Protein AF-A0A3C0C2F9-F1 (afdb_monomer)

Solvent-accessible surface area (backbone atoms only — not comparable to full-atom values): 10325 Å² total; per-residue (Å²): 136,85,78,82,57,72,68,59,36,72,52,65,70,36,68,51,54,39,51,52,55,51,48,65,74,41,62,93,65,76,48,82,88,53,40,65,60,51,45,52,55,49,46,50,35,51,50,54,35,49,52,53,27,45,74,30,60,33,64,40,52,33,67,41,45,46,56,44,48,50,56,74,72,51,86,38,76,62,58,61,50,45,76,76,34,100,74,76,76,61,70,68,42,52,46,42,52,58,34,44,50,54,49,53,49,58,57,70,54,67,58,56,60,53,21,60,72,61,74,52,56,57,46,75,71,48,28,72,30,80,43,83,86,62,94,80,50,79,79,72,33,58,67,20,50,58,49,42,56,47,34,54,49,46,71,68,34,91,44,64,68,50,32,49,50,47,55,51,50,53,50,47,61,64,69,68,54,91,117

pLDDT: mean 85.84, std 14.54, range [36.69, 98.56]

Structure (mmCIF, N/CA/C/O backbone):
data_AF-A0A3C0C2F9-F1
#
_entry.id   AF-A0A3C0C2F9-F1
#
loop_
_atom_site.group_PDB
_atom_site.id
_atom_site.type_symbol
_atom_site.label_atom_id
_atom_site.label_alt_id
_atom_site.label_comp_id
_atom_site.label_asym_id
_atom_site.label_entity_id
_atom_site.label_seq_id
_atom_site.pdbx_PDB_ins_code
_atom_site.Cartn_x
_atom_site.Cartn_y
_atom_site.Cartn_z
_atom_site.occupancy
_atom_site.B_iso_or_equiv
_atom_site.auth_seq_id
_atom_site.auth_comp_id
_atom_site.auth_asym_id
_atom_site.auth_atom_id
_atom_site.pdbx_PDB_model_num
ATOM 1 N N . MET A 1 1 ? 1.602 -16.969 10.771 1.00 42.16 1 MET A N 1
ATOM 2 C CA . MET A 1 1 ? 2.436 -15.879 11.320 1.00 42.16 1 MET A CA 1
ATOM 3 C C . MET A 1 1 ? 3.202 -15.304 10.141 1.00 42.16 1 MET A C 1
ATOM 5 O O . MET A 1 1 ? 3.911 -16.076 9.510 1.00 42.16 1 MET A O 1
ATOM 9 N N . LYS A 1 2 ? 2.957 -14.053 9.736 1.00 55.38 2 LYS A N 1
ATOM 10 C CA . LYS A 1 2 ? 3.696 -13.442 8.614 1.00 55.38 2 LYS A CA 1
ATOM 11 C C . LYS A 1 2 ? 4.912 -12.705 9.162 1.00 55.38 2 LYS A C 1
ATOM 13 O O . LYS A 1 2 ? 4.788 -12.034 10.183 1.00 55.38 2 LYS A O 1
ATOM 18 N N . ALA A 1 3 ? 6.062 -12.952 8.542 1.00 63.53 3 ALA A N 1
ATOM 19 C CA . ALA A 1 3 ? 7.383 -12.591 9.042 1.00 63.53 3 ALA A CA 1
ATOM 20 C C . ALA A 1 3 ? 7.646 -11.077 8.961 1.00 63.53 3 ALA A C 1
ATOM 22 O O . ALA A 1 3 ? 7.024 -10.374 8.164 1.00 63.53 3 ALA A O 1
ATOM 23 N N . GLU A 1 4 ? 8.550 -10.585 9.812 1.00 81.25 4 GLU A N 1
ATOM 24 C CA . GLU A 1 4 ? 9.164 -9.259 9.654 1.00 81.25 4 GLU A CA 1
ATOM 25 C C . GLU A 1 4 ? 9.931 -9.192 8.331 1.00 81.25 4 GLU A C 1
ATOM 27 O O . GLU A 1 4 ? 10.512 -10.196 7.907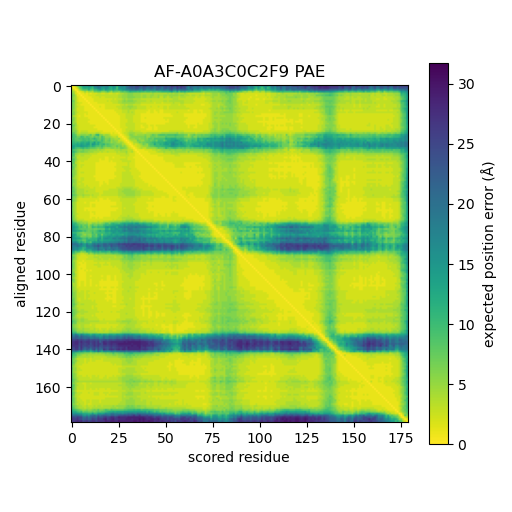 1.00 81.25 4 GLU A O 1
ATOM 32 N N . LEU A 1 5 ? 9.944 -8.017 7.694 1.00 89.94 5 LEU A N 1
ATOM 33 C CA . LEU A 1 5 ? 10.698 -7.830 6.457 1.00 89.94 5 LEU A CA 1
ATOM 34 C C . LEU A 1 5 ? 12.198 -7.793 6.760 1.00 89.94 5 LEU A C 1
ATOM 36 O O . LEU A 1 5 ? 12.652 -7.110 7.681 1.00 89.94 5 LEU A O 1
ATOM 40 N N . MET A 1 6 ? 12.994 -8.494 5.955 1.00 88.88 6 MET A N 1
ATOM 41 C CA . MET A 1 6 ? 14.446 -8.557 6.132 1.00 88.88 6 MET A CA 1
ATOM 42 C C . MET A 1 6 ? 15.204 -7.747 5.078 1.00 88.88 6 MET A C 1
ATOM 44 O O . MET A 1 6 ? 15.990 -6.863 5.420 1.00 88.88 6 MET A O 1
ATOM 48 N N . ALA A 1 7 ? 14.981 -8.033 3.799 1.00 86.62 7 ALA A N 1
ATOM 49 C CA . ALA A 1 7 ? 15.581 -7.315 2.679 1.00 86.62 7 ALA A CA 1
ATOM 50 C C . ALA A 1 7 ? 14.836 -6.013 2.345 1.00 86.62 7 ALA A C 1
ATOM 52 O O . ALA A 1 7 ? 15.466 -5.043 1.923 1.00 86.62 7 ALA A O 1
ATOM 53 N N . LEU A 1 8 ? 13.520 -5.975 2.564 1.00 88.19 8 LEU A N 1
ATOM 54 C CA . LEU A 1 8 ? 12.656 -4.805 2.381 1.00 88.19 8 LEU A CA 1
ATOM 55 C C . LEU A 1 8 ? 12.361 -4.081 3.701 1.00 88.19 8 LEU A C 1
ATOM 57 O O . LEU A 1 8 ? 11.404 -3.319 3.795 1.00 88.19 8 LEU A O 1
ATOM 61 N N . ARG A 1 9 ? 13.203 -4.277 4.721 1.00 89.25 9 ARG A N 1
ATOM 62 C CA . ARG A 1 9 ? 13.026 -3.693 6.059 1.00 89.25 9 ARG A CA 1
ATOM 63 C C . ARG A 1 9 ? 12.911 -2.167 6.071 1.00 89.25 9 ARG A C 1
ATOM 65 O O . ARG A 1 9 ? 12.319 -1.607 6.984 1.00 89.25 9 ARG A O 1
ATOM 72 N N . GLU A 1 10 ? 13.450 -1.483 5.063 1.00 88.00 10 GLU A N 1
ATOM 73 C CA . GLU A 1 10 ? 13.309 -0.027 4.941 1.00 88.00 10 GLU A CA 1
ATOM 74 C C . GLU A 1 10 ? 11.838 0.412 4.857 1.00 88.00 10 GLU A C 1
ATOM 76 O O . GLU A 1 10 ? 11.504 1.494 5.326 1.00 88.00 10 GLU A O 1
ATOM 81 N N . PHE A 1 11 ? 10.945 -0.449 4.354 1.00 91.25 11 PHE A N 1
ATOM 82 C CA . PHE A 1 11 ? 9.508 -0.171 4.302 1.00 91.25 11 PHE A CA 1
ATOM 83 C C . PHE A 1 11 ? 8.916 -0.049 5.708 1.00 91.25 11 PHE A C 1
ATOM 85 O O . PHE A 1 11 ? 8.039 0.773 5.929 1.00 91.25 11 PHE A O 1
ATOM 92 N N . GLU A 1 12 ? 9.438 -0.793 6.688 1.00 91.38 12 GLU A N 1
ATOM 93 C CA . GLU A 1 12 ? 8.987 -0.722 8.086 1.00 91.38 12 GLU A CA 1
ATOM 94 C C . GLU A 1 12 ? 9.388 0.594 8.781 1.00 91.38 12 GLU A C 1
ATOM 96 O O . GLU A 1 12 ? 8.973 0.859 9.910 1.00 91.38 12 GLU A O 1
ATOM 101 N N . LYS A 1 13 ? 10.189 1.448 8.132 1.00 91.69 13 LYS A N 1
ATOM 102 C CA . LYS A 1 13 ? 10.448 2.809 8.620 1.00 91.69 13 LYS A CA 1
ATOM 103 C C . LYS A 1 13 ? 9.433 3.829 8.111 1.00 91.69 13 LYS A C 1
ATOM 105 O O . LYS A 1 13 ? 9.370 4.922 8.665 1.00 91.69 13 LYS A O 1
ATOM 110 N N . ASP A 1 14 ? 8.666 3.499 7.072 1.00 95.62 14 ASP A N 1
ATOM 111 C CA . ASP A 1 14 ? 7.581 4.349 6.597 1.00 95.62 14 ASP A CA 1
ATOM 112 C C . ASP A 1 14 ? 6.401 4.273 7.574 1.00 95.62 14 ASP A C 1
ATOM 114 O O . ASP A 1 14 ? 5.900 3.194 7.893 1.00 95.62 14 ASP A O 1
ATOM 118 N N . GLU A 1 15 ? 5.966 5.429 8.076 1.00 96.75 15 GLU A N 1
ATOM 119 C CA . GLU A 1 15 ? 4.940 5.508 9.123 1.00 96.75 15 GLU A CA 1
ATOM 120 C C . GLU A 1 15 ? 3.597 4.931 8.653 1.00 96.75 15 GLU A C 1
ATOM 122 O O . GLU A 1 15 ? 2.942 4.208 9.406 1.00 96.75 15 GLU A O 1
ATOM 127 N N . VAL A 1 16 ? 3.213 5.201 7.400 1.00 98.06 16 VAL A N 1
ATOM 128 C CA . VAL A 1 16 ? 1.965 4.697 6.809 1.00 98.06 16 VAL A CA 1
ATOM 129 C C . VAL A 1 16 ? 2.045 3.182 6.643 1.00 98.06 16 VAL A C 1
ATOM 131 O O . VAL A 1 16 ? 1.144 2.469 7.081 1.00 98.06 16 VAL A O 1
ATOM 134 N N . PHE A 1 17 ? 3.137 2.660 6.079 1.00 97.31 17 PHE A N 1
ATOM 135 C CA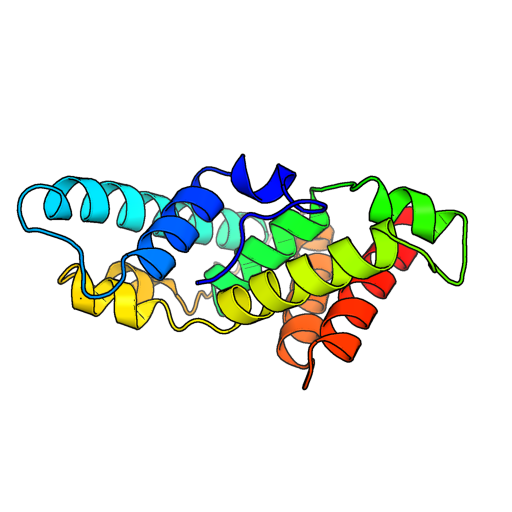 . PHE A 1 17 ? 3.337 1.218 5.940 1.00 97.31 17 PHE A CA 1
ATOM 136 C C . PHE A 1 17 ? 3.289 0.499 7.289 1.00 97.31 17 PHE A C 1
ATOM 138 O O . PHE A 1 17 ? 2.609 -0.522 7.426 1.00 97.31 17 PHE A O 1
ATOM 145 N N . SER A 1 18 ? 3.991 1.019 8.293 1.00 95.94 18 SER A N 1
ATOM 146 C CA . SER A 1 18 ? 4.046 0.413 9.623 1.00 95.94 18 SER A CA 1
ATOM 147 C C . SER A 1 18 ? 2.704 0.463 10.343 1.00 95.94 18 SER A C 1
ATOM 149 O O . SER A 1 18 ? 2.312 -0.534 10.950 1.00 95.94 18 SER A O 1
ATOM 151 N N . CYS A 1 19 ? 1.957 1.563 10.213 1.00 96.50 19 CYS A N 1
ATOM 152 C CA . CYS A 1 19 ? 0.593 1.655 10.726 1.00 96.50 19 CYS A CA 1
ATOM 153 C C . CYS A 1 19 ? -0.321 0.613 10.063 1.00 96.50 19 CYS A C 1
ATOM 155 O O . CYS A 1 19 ? -0.881 -0.247 10.744 1.00 96.50 19 CYS A O 1
ATOM 157 N N . ILE A 1 20 ? -0.422 0.633 8.730 1.00 97.25 20 ILE A N 1
ATOM 158 C CA . ILE A 1 20 ? -1.343 -0.232 7.984 1.00 97.25 20 ILE A CA 1
ATOM 159 C C . ILE A 1 20 ? -0.981 -1.710 8.143 1.00 97.25 20 ILE A C 1
ATOM 161 O O . ILE A 1 20 ? -1.846 -2.531 8.441 1.00 97.25 20 ILE A O 1
ATOM 165 N N . SER A 1 21 ? 0.293 -2.078 7.995 1.00 95.62 21 SER A N 1
ATOM 166 C CA . SER A 1 21 ? 0.719 -3.473 8.159 1.00 95.62 21 SER A CA 1
ATOM 167 C C . SER A 1 21 ? 0.554 -3.967 9.600 1.00 95.62 21 SER A C 1
ATOM 169 O O . SER A 1 21 ? 0.232 -5.139 9.802 1.00 95.62 21 SER A O 1
ATOM 171 N N . GLY A 1 22 ? 0.716 -3.093 10.599 1.00 94.19 22 GLY A N 1
ATOM 172 C CA . GLY A 1 22 ? 0.405 -3.386 11.997 1.00 94.19 22 GLY A CA 1
ATOM 173 C C . GLY A 1 22 ? -1.080 -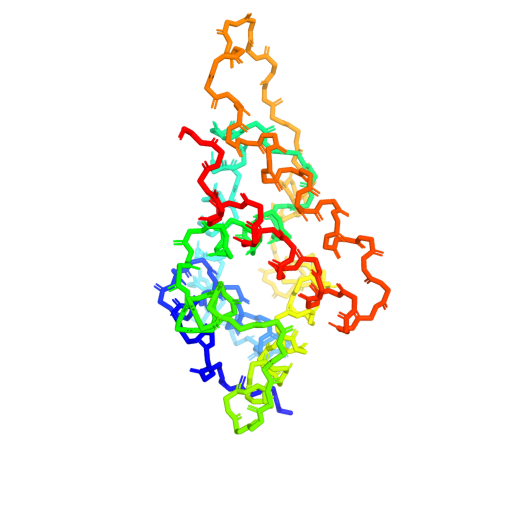3.682 12.207 1.00 94.19 22 GLY A C 1
ATOM 174 O O . GLY A 1 22 ? -1.420 -4.702 12.804 1.00 94.19 22 GLY A O 1
ATOM 175 N N . LEU A 1 23 ? -1.962 -2.855 11.642 1.00 94.56 23 LEU A N 1
ATOM 176 C CA . LEU A 1 23 ? -3.412 -3.061 11.701 1.00 94.56 23 LEU A CA 1
ATOM 177 C C . LEU A 1 23 ? -3.839 -4.342 10.978 1.00 94.56 23 LEU A C 1
ATOM 179 O O . LEU A 1 23 ? -4.605 -5.118 11.533 1.00 94.56 23 LEU A O 1
ATOM 183 N N . ILE A 1 24 ? -3.270 -4.638 9.805 1.00 94.38 24 ILE A N 1
ATOM 184 C CA . ILE A 1 24 ? -3.513 -5.904 9.091 1.00 94.38 24 ILE A CA 1
ATOM 185 C C . ILE A 1 24 ? -3.118 -7.116 9.949 1.00 94.38 24 ILE A C 1
ATOM 187 O O . ILE A 1 24 ? -3.814 -8.131 9.948 1.00 94.38 24 ILE A O 1
ATOM 191 N N . LYS A 1 25 ? -1.994 -7.044 10.674 1.00 90.88 25 LYS A N 1
ATOM 192 C CA . LYS A 1 25 ? -1.528 -8.137 11.548 1.00 90.88 25 LYS A CA 1
ATOM 193 C C . LYS A 1 25 ? -2.425 -8.330 12.775 1.00 90.88 25 LYS A C 1
ATOM 195 O O . LYS A 1 25 ? -2.541 -9.461 13.241 1.00 90.88 25 LYS A O 1
ATOM 200 N N . SER A 1 26 ? -3.030 -7.251 13.267 1.00 88.56 26 SER A N 1
ATOM 201 C CA . SER A 1 26 ? -3.878 -7.224 14.466 1.00 88.56 26 SER A CA 1
ATOM 202 C C . SER A 1 26 ? -5.381 -7.254 14.161 1.00 88.56 26 SER A C 1
ATOM 204 O O . SER A 1 26 ? -6.186 -7.146 15.086 1.00 88.56 26 SER A O 1
ATOM 206 N N . ALA A 1 27 ? -5.768 -7.390 12.889 1.00 83.06 27 ALA A N 1
ATOM 207 C CA . ALA A 1 27 ? -7.162 -7.411 12.455 1.00 83.06 27 ALA A CA 1
ATOM 208 C C . ALA A 1 27 ? -7.969 -8.482 13.215 1.00 83.06 27 ALA A C 1
ATOM 210 O O . ALA A 1 27 ? -7.505 -9.610 13.420 1.00 83.06 27 ALA A O 1
ATOM 211 N N . GLY A 1 28 ? -9.161 -8.109 13.682 1.00 76.50 28 GLY A N 1
ATOM 212 C CA . GLY A 1 28 ? -10.022 -8.923 14.545 1.00 76.50 28 GLY A CA 1
ATOM 213 C C . GLY A 1 28 ? -9.524 -9.130 15.987 1.00 76.50 28 GLY A C 1
ATOM 214 O O . GLY A 1 28 ? -10.108 -9.931 16.718 1.00 76.50 28 GLY A O 1
ATOM 215 N N . GLN A 1 29 ? -8.445 -8.458 16.405 1.00 82.62 29 GLN A N 1
ATOM 216 C CA . GLN A 1 29 ? -7.848 -8.572 17.749 1.00 82.62 29 GLN A CA 1
ATOM 217 C C . GLN A 1 29 ? -7.622 -7.214 18.434 1.00 82.62 29 GLN A C 1
ATOM 219 O O . GLN A 1 29 ? -6.979 -7.156 19.482 1.00 82.62 29 GLN A O 1
ATOM 224 N N . ILE A 1 30 ? -8.130 -6.126 17.852 1.00 78.00 30 ILE A N 1
ATOM 225 C CA . ILE A 1 30 ? -8.015 -4.772 18.403 1.00 78.00 30 ILE A CA 1
ATOM 226 C C . ILE A 1 30 ? -8.953 -4.649 19.607 1.00 78.00 30 ILE A C 1
ATOM 228 O O . ILE A 1 30 ? -10.163 -4.817 19.469 1.00 78.00 30 ILE A O 1
ATOM 232 N N . ASP A 1 31 ? -8.398 -4.372 20.788 1.00 81.12 31 ASP A N 1
ATOM 233 C CA . ASP A 1 31 ? -9.196 -4.113 21.987 1.00 81.12 31 ASP A CA 1
ATOM 234 C C . ASP A 1 31 ? -9.726 -2.668 22.039 1.00 81.12 31 ASP A C 1
ATOM 236 O O . ASP A 1 31 ? -9.194 -1.754 21.402 1.00 81.12 31 ASP A O 1
ATOM 240 N N . ASP A 1 32 ? -10.778 -2.454 22.835 1.00 78.38 32 ASP A N 1
ATOM 241 C CA . ASP A 1 32 ? -11.438 -1.149 22.973 1.00 78.38 32 ASP A CA 1
ATOM 242 C C . ASP A 1 32 ? -10.525 -0.058 23.562 1.00 78.38 32 ASP A C 1
ATOM 244 O O . ASP A 1 32 ? -10.752 1.128 23.321 1.00 78.38 32 ASP A O 1
ATOM 248 N N . GLY A 1 33 ? -9.495 -0.433 24.330 1.00 80.56 33 GLY A N 1
ATOM 249 C CA . GLY A 1 33 ? -8.558 0.513 24.937 1.00 80.56 33 GLY A CA 1
ATOM 250 C C . GLY A 1 33 ? -7.607 1.132 23.914 1.00 80.56 33 GLY A C 1
ATOM 251 O O . GLY A 1 33 ? -7.242 2.299 24.042 1.00 80.56 33 GLY A O 1
ATOM 252 N N . TYR A 1 34 ? -7.250 0.369 22.882 1.00 83.69 34 TYR A N 1
ATOM 253 C CA . TYR A 1 34 ? -6.366 0.787 21.795 1.00 83.69 34 TYR A CA 1
ATOM 254 C C . TYR A 1 34 ? -7.121 1.298 20.557 1.00 83.69 34 TYR A C 1
ATOM 256 O O . TYR A 1 34 ? -6.561 2.038 19.743 1.00 83.69 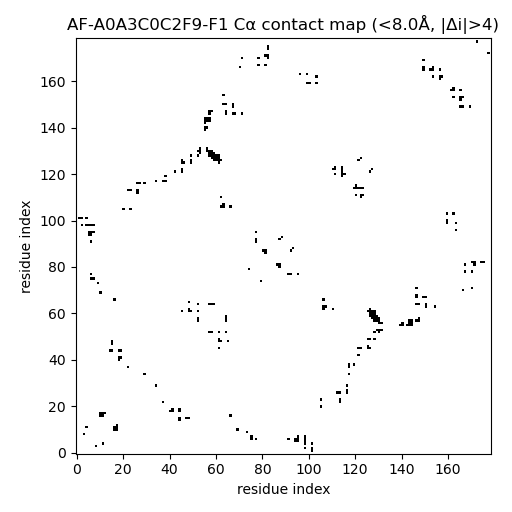34 TYR A O 1
ATOM 264 N N . LYS A 1 35 ? -8.409 0.957 20.417 1.00 88.25 35 LYS A N 1
ATOM 265 C CA . LYS A 1 35 ? -9.225 1.268 19.233 1.00 88.25 35 LYS A CA 1
ATOM 266 C C . LYS A 1 35 ? -9.215 2.750 18.853 1.00 88.25 35 LYS A C 1
ATOM 268 O O . LYS A 1 35 ? -9.073 3.074 17.678 1.00 88.25 35 LYS A O 1
ATOM 273 N N . GLN A 1 36 ? -9.325 3.663 19.821 1.00 89.38 36 GLN A N 1
ATOM 274 C CA . GLN A 1 36 ? -9.379 5.101 19.525 1.00 89.38 36 GLN A CA 1
ATOM 275 C C . GLN A 1 36 ? -8.058 5.643 18.949 1.00 89.38 36 GLN A C 1
ATOM 277 O O . GLN A 1 36 ? -8.077 6.475 18.040 1.00 89.38 36 GLN A O 1
ATOM 282 N N . GLU A 1 37 ? -6.915 5.169 19.447 1.00 92.19 37 GLU A N 1
ATOM 283 C CA . GLU A 1 37 ? -5.600 5.537 18.907 1.00 92.19 37 GLU A CA 1
ATOM 284 C C . GLU A 1 37 ? -5.401 4.938 17.511 1.00 92.19 37 GLU A C 1
ATOM 286 O O . GLU A 1 37 ? -5.006 5.651 16.585 1.00 92.19 37 GLU A O 1
ATOM 291 N N . ALA A 1 38 ? -5.778 3.666 17.336 1.00 94.00 38 ALA A N 1
ATOM 292 C CA . ALA A 1 38 ? -5.747 2.976 16.051 1.00 94.00 38 ALA A CA 1
ATOM 293 C C . ALA A 1 38 ? -6.584 3.695 14.980 1.00 94.00 38 ALA A C 1
ATOM 295 O O . ALA A 1 38 ? -6.096 3.896 13.870 1.00 94.00 38 ALA A O 1
ATOM 296 N N . VAL A 1 39 ? -7.797 4.151 15.322 1.00 95.88 39 VAL A N 1
ATOM 297 C CA . VAL A 1 39 ? -8.652 4.970 14.441 1.00 95.88 39 VAL A CA 1
ATOM 298 C C . VAL A 1 39 ? -7.924 6.232 13.988 1.00 95.88 39 VAL A C 1
ATOM 300 O O . VAL A 1 39 ? -7.910 6.538 12.798 1.00 95.88 39 VAL A O 1
ATOM 303 N N . SER A 1 40 ? -7.307 6.964 14.919 1.00 96.06 40 SER A N 1
ATOM 304 C CA . SER A 1 40 ? -6.603 8.209 14.600 1.00 96.06 40 SER A CA 1
ATOM 305 C C . SER A 1 40 ? -5.449 7.970 13.621 1.00 96.06 40 SER A C 1
ATOM 307 O O . SER A 1 40 ? -5.370 8.626 12.581 1.00 96.06 40 SER A O 1
ATOM 309 N N . TRP A 1 41 ? -4.587 6.989 13.906 1.00 96.69 41 TRP A N 1
ATOM 310 C CA . TRP A 1 41 ? -3.438 6.668 13.052 1.00 96.69 41 TRP A CA 1
ATOM 311 C C . TRP A 1 41 ? -3.839 6.107 11.692 1.00 96.69 41 TRP A C 1
ATOM 313 O O . TRP A 1 41 ? -3.211 6.427 10.681 1.00 96.69 41 TRP A O 1
ATOM 323 N N . TYR A 1 42 ? -4.896 5.298 11.653 1.00 97.56 42 TYR A N 1
ATOM 324 C CA . TYR A 1 42 ? -5.430 4.760 10.414 1.00 97.56 42 TYR A CA 1
ATOM 325 C C . TYR A 1 42 ? -5.996 5.867 9.519 1.00 97.56 42 TYR A C 1
ATOM 327 O O . TYR A 1 42 ? -5.618 5.965 8.353 1.00 97.56 42 TYR A O 1
ATOM 335 N N . CYS A 1 43 ? -6.837 6.748 10.068 1.00 97.94 43 CYS A N 1
ATOM 336 C CA . CYS A 1 43 ? -7.393 7.879 9.328 1.00 97.94 43 CYS A CA 1
ATOM 337 C C . CYS A 1 43 ? -6.295 8.824 8.814 1.00 97.94 43 CYS A C 1
ATOM 339 O O . CYS A 1 43 ? -6.347 9.230 7.655 1.00 97.94 43 CYS A O 1
ATOM 341 N N . ASP A 1 44 ? -5.280 9.132 9.631 1.00 98.19 44 ASP A N 1
ATOM 342 C CA . ASP A 1 44 ? -4.122 9.929 9.198 1.00 98.19 44 ASP A CA 1
ATOM 343 C C . ASP A 1 44 ? -3.358 9.243 8.054 1.00 98.19 44 ASP A C 1
ATOM 345 O O . ASP A 1 44 ? -3.044 9.870 7.042 1.00 98.19 44 ASP A O 1
ATOM 349 N N . SER A 1 45 ? -3.147 7.928 8.159 1.00 98.56 45 SER A N 1
ATOM 350 C CA . SER A 1 45 ? -2.504 7.131 7.111 1.00 98.56 45 SER A CA 1
ATOM 351 C C . SER A 1 45 ? -3.286 7.170 5.795 1.00 98.56 45 SER A C 1
ATOM 353 O O . SER A 1 45 ? -2.690 7.356 4.735 1.00 98.56 45 SER A O 1
ATOM 355 N N . VAL A 1 46 ? -4.617 7.051 5.842 1.00 98.50 46 VAL A N 1
ATOM 356 C CA . VAL A 1 46 ? -5.477 7.159 4.651 1.00 98.50 46 VAL A CA 1
ATOM 357 C C . VAL A 1 46 ? -5.406 8.557 4.032 1.00 98.50 46 VAL A C 1
ATOM 359 O O . VAL A 1 46 ? -5.245 8.669 2.816 1.00 98.50 46 VAL A O 1
ATOM 362 N N . CYS A 1 47 ? -5.449 9.617 4.843 1.00 98.19 47 CYS A N 1
ATOM 363 C CA . CYS A 1 47 ? -5.303 10.994 4.364 1.00 98.19 47 CYS A CA 1
ATOM 364 C C . CYS A 1 47 ? -3.942 11.229 3.697 1.00 98.19 47 CYS A C 1
ATOM 366 O O . CYS A 1 47 ? -3.891 11.766 2.593 1.00 98.19 47 CYS A O 1
ATOM 368 N N . ARG A 1 48 ? -2.846 10.761 4.301 1.00 98.19 48 ARG A N 1
ATOM 369 C CA . ARG A 1 48 ? -1.496 10.861 3.721 1.00 98.19 48 ARG A CA 1
ATOM 370 C C . ARG A 1 48 ? -1.382 10.135 2.384 1.00 98.19 48 ARG A C 1
ATOM 372 O O . ARG A 1 48 ? -0.759 10.651 1.455 1.00 98.19 48 ARG A O 1
ATOM 379 N N . MET A 1 49 ? -2.001 8.956 2.262 1.00 98.44 49 MET A N 1
ATOM 380 C CA . MET A 1 49 ? -2.066 8.248 0.982 1.00 98.44 49 MET A CA 1
ATOM 381 C C . MET A 1 49 ? -2.820 9.060 -0.075 1.00 98.44 49 MET A C 1
ATOM 383 O O . MET A 1 49 ? -2.335 9.182 -1.200 1.00 98.44 49 MET A O 1
ATOM 387 N N . ALA A 1 50 ? -3.964 9.642 0.292 1.00 97.38 50 ALA A N 1
ATOM 388 C CA . ALA A 1 50 ? -4.766 10.481 -0.595 1.00 97.38 50 ALA A CA 1
ATOM 389 C C . ALA A 1 50 ? -4.003 11.735 -1.052 1.00 97.38 50 ALA A C 1
ATOM 391 O O . ALA A 1 50 ? -3.971 12.034 -2.242 1.00 97.38 50 ALA A O 1
ATOM 392 N N . GLU A 1 51 ? -3.327 12.431 -0.135 1.00 96.06 51 GLU A N 1
ATOM 393 C CA . GLU A 1 51 ? -2.505 13.607 -0.446 1.00 96.06 51 GLU A CA 1
ATOM 394 C C . GLU A 1 51 ? -1.380 13.276 -1.434 1.00 96.06 51 GLU A C 1
ATOM 396 O O . GLU A 1 51 ? -1.172 14.000 -2.409 1.00 96.06 51 GLU A O 1
ATOM 401 N N . ALA A 1 52 ? -0.673 12.161 -1.229 1.00 94.56 52 ALA A N 1
ATOM 402 C CA . ALA A 1 52 ? 0.383 11.743 -2.145 1.00 94.56 52 ALA A CA 1
ATOM 403 C C . ALA A 1 52 ? -0.162 11.367 -3.532 1.00 94.56 52 ALA A C 1
ATOM 405 O O . ALA A 1 52 ? 0.445 11.725 -4.545 1.00 94.56 52 ALA A O 1
ATOM 406 N N . ALA A 1 53 ? -1.306 10.677 -3.586 1.00 94.31 53 ALA A N 1
ATOM 407 C CA . ALA A 1 53 ? -1.967 10.336 -4.840 1.00 94.31 53 ALA A CA 1
ATOM 408 C C . ALA A 1 53 ? -2.406 11.594 -5.607 1.00 94.31 53 ALA A C 1
ATOM 410 O O . ALA A 1 53 ? -2.112 11.707 -6.796 1.00 94.31 53 ALA A O 1
ATOM 411 N N . GLU A 1 54 ? -2.998 12.575 -4.921 1.00 93.06 54 GLU A N 1
ATOM 412 C CA . GLU A 1 54 ? -3.381 13.872 -5.492 1.00 93.06 54 GLU A CA 1
ATOM 413 C C . GLU A 1 54 ? -2.177 14.618 -6.069 1.00 93.06 54 GLU A C 1
ATOM 415 O O . GLU A 1 54 ? -2.178 15.001 -7.240 1.00 93.06 54 GLU A O 1
ATOM 420 N N . MET A 1 55 ? -1.112 14.769 -5.274 1.00 90.38 55 MET A N 1
ATOM 421 C CA . MET A 1 55 ? 0.102 15.479 -5.685 1.00 90.38 55 MET A CA 1
ATOM 422 C C . MET A 1 55 ? 0.761 14.850 -6.914 1.00 90.38 55 MET A C 1
ATOM 424 O O . MET A 1 55 ? 1.306 15.560 -7.759 1.00 90.38 55 MET A O 1
ATOM 428 N N . MET A 1 56 ? 0.733 13.520 -7.017 1.00 88.56 56 MET A N 1
ATOM 429 C CA . MET A 1 56 ? 1.317 12.796 -8.147 1.00 88.56 56 MET A CA 1
ATOM 430 C C . MET A 1 56 ? 0.327 12.591 -9.301 1.00 88.56 56 MET A C 1
ATOM 432 O O . MET A 1 56 ? 0.740 12.176 -10.383 1.00 88.56 56 MET A O 1
ATOM 436 N N . GLY A 1 57 ? -0.958 12.895 -9.114 1.00 90.94 57 GLY A N 1
ATOM 437 C CA . GLY A 1 57 ? -2.010 12.604 -10.084 1.00 90.94 57 GLY A CA 1
ATOM 438 C C . GLY A 1 57 ? -2.212 11.105 -10.330 1.00 90.94 57 GLY A C 1
ATOM 439 O O . GLY A 1 57 ? -2.535 10.726 -11.454 1.00 90.94 57 GLY A O 1
ATOM 440 N N . ILE A 1 58 ? -1.984 10.273 -9.311 1.00 91.75 58 ILE A N 1
ATOM 441 C CA . ILE A 1 58 ? -2.198 8.821 -9.343 1.00 91.75 58 ILE A CA 1
ATOM 442 C C . ILE A 1 58 ? -3.654 8.535 -8.965 1.00 91.75 58 ILE A C 1
ATOM 444 O O . ILE A 1 58 ? -4.175 9.116 -8.014 1.00 91.75 58 ILE A O 1
ATOM 448 N N . CYS A 1 59 ? -4.301 7.628 -9.689 1.00 94.81 59 CYS A N 1
ATOM 449 C CA . CYS A 1 59 ? -5.678 7.215 -9.443 1.00 94.81 59 CYS A CA 1
ATOM 450 C C . CYS A 1 59 ? -5.793 5.726 -9.076 1.00 94.81 59 CYS A C 1
ATOM 452 O O . CYS A 1 59 ? -4.877 4.921 -9.284 1.00 94.81 59 CYS A O 1
ATOM 454 N N . GLY A 1 60 ? -6.953 5.353 -8.538 1.00 96.44 60 GLY A N 1
ATOM 455 C CA . GLY A 1 60 ? -7.293 3.993 -8.135 1.00 96.44 60 GLY A CA 1
ATOM 456 C C . GLY A 1 60 ? -6.956 3.695 -6.675 1.00 96.44 60 GLY A C 1
ATOM 457 O O . GLY A 1 60 ? -7.002 4.572 -5.814 1.00 96.44 60 GLY A O 1
ATOM 458 N N . ASN A 1 61 ? -6.626 2.430 -6.388 1.00 98.38 61 ASN A N 1
ATOM 459 C CA . ASN A 1 61 ? -6.447 1.951 -5.017 1.00 98.38 61 ASN A CA 1
ATOM 460 C C . ASN A 1 61 ? -5.275 2.644 -4.288 1.00 98.38 61 ASN A C 1
ATOM 462 O O . ASN A 1 61 ? -4.113 2.391 -4.611 1.00 98.38 61 ASN A O 1
ATOM 466 N N . LEU A 1 62 ? -5.574 3.453 -3.267 1.00 98.12 62 LEU A N 1
ATOM 467 C CA . LEU A 1 62 ? -4.580 4.241 -2.525 1.00 98.12 62 LEU A CA 1
ATOM 468 C C . LEU A 1 62 ? -3.472 3.405 -1.886 1.00 98.12 62 LEU A C 1
ATOM 470 O O . LEU A 1 62 ? -2.307 3.797 -1.916 1.00 98.12 62 LEU A O 1
ATOM 474 N N . TRP A 1 63 ? -3.816 2.248 -1.326 1.00 98.50 63 TRP A N 1
ATOM 475 C CA . TRP A 1 63 ? -2.849 1.399 -0.640 1.00 98.50 63 TRP A CA 1
ATOM 476 C C . TRP A 1 63 ? -1.863 0.746 -1.609 1.00 98.50 63 TRP A C 1
ATOM 478 O O . TRP A 1 63 ? -0.652 0.762 -1.385 1.00 98.50 63 TRP A O 1
ATOM 488 N N . GLN A 1 64 ? -2.367 0.243 -2.736 1.00 98.50 64 GLN A N 1
ATOM 489 C CA . GLN A 1 64 ? -1.529 -0.275 -3.819 1.00 98.50 64 GLN A CA 1
ATOM 490 C C . GLN A 1 64 ? -0.600 0.808 -4.370 1.00 98.50 64 GLN A C 1
ATOM 492 O O . GLN A 1 64 ? 0.597 0.569 -4.552 1.00 98.50 64 GLN A O 1
ATOM 497 N N . SER A 1 65 ? -1.141 2.009 -4.578 1.00 97.69 65 SER A N 1
ATOM 498 C CA . SER A 1 65 ? -0.383 3.179 -5.015 1.00 97.69 65 SER A CA 1
ATOM 499 C C . SER A 1 65 ? 0.712 3.559 -4.021 1.00 97.69 65 SER A C 1
ATOM 501 O O . SER A 1 65 ? 1.848 3.813 -4.427 1.00 97.69 65 SER A O 1
ATOM 503 N N . TRP A 1 66 ? 0.422 3.528 -2.718 1.00 97.88 66 TRP A N 1
ATOM 504 C CA . TRP A 1 66 ? 1.410 3.796 -1.676 1.00 97.88 66 TRP A CA 1
ATOM 505 C C . TRP A 1 66 ? 2.563 2.794 -1.692 1.00 97.88 66 TRP A C 1
ATOM 507 O O . TRP A 1 66 ? 3.727 3.194 -1.734 1.00 97.88 66 TRP A O 1
ATOM 517 N N . LEU A 1 67 ? 2.263 1.493 -1.746 1.00 97.31 67 LEU A N 1
ATOM 518 C CA . LEU A 1 67 ? 3.292 0.453 -1.820 1.00 97.31 67 LEU A CA 1
ATOM 519 C C . LEU A 1 67 ? 4.180 0.599 -3.063 1.00 97.31 67 LEU A C 1
ATOM 521 O O . LEU A 1 67 ? 5.402 0.480 -2.960 1.00 97.31 67 LEU A O 1
ATOM 525 N N . ALA A 1 68 ? 3.602 0.909 -4.225 1.00 95.50 68 ALA A N 1
ATOM 526 C CA . ALA A 1 68 ? 4.377 1.163 -5.439 1.00 95.50 68 ALA A CA 1
ATOM 527 C C . ALA A 1 68 ? 5.283 2.398 -5.301 1.00 95.50 68 ALA A C 1
ATOM 529 O O . ALA A 1 68 ? 6.433 2.376 -5.743 1.00 95.50 68 ALA A O 1
ATOM 530 N N . MET A 1 69 ? 4.810 3.461 -4.640 1.00 93.50 69 MET A N 1
ATOM 531 C CA . MET A 1 69 ? 5.635 4.632 -4.328 1.00 93.50 69 MET A CA 1
ATOM 532 C C . MET A 1 69 ? 6.798 4.295 -3.389 1.00 93.50 69 MET A C 1
ATOM 534 O O . MET A 1 69 ? 7.884 4.848 -3.566 1.00 93.50 69 MET A O 1
ATOM 538 N N . LEU A 1 70 ? 6.614 3.393 -2.419 1.00 93.81 70 LEU A N 1
ATOM 539 C CA . LEU A 1 70 ? 7.708 2.940 -1.553 1.00 93.81 70 LEU A CA 1
ATOM 540 C C . LEU A 1 70 ? 8.786 2.213 -2.352 1.00 93.81 70 LEU A C 1
ATOM 542 O O . LEU A 1 70 ? 9.965 2.526 -2.192 1.00 93.81 70 LEU A O 1
ATOM 546 N N . PHE A 1 71 ? 8.407 1.326 -3.274 1.00 90.94 71 PHE A N 1
ATOM 547 C CA . PHE A 1 71 ? 9.363 0.731 -4.212 1.00 90.94 71 PHE A CA 1
ATOM 548 C C . PHE A 1 71 ? 10.050 1.798 -5.067 1.00 90.94 71 PHE A C 1
ATOM 550 O O . PHE A 1 71 ? 11.265 1.773 -5.220 1.00 90.94 71 PHE A O 1
ATOM 557 N N . ALA A 1 72 ? 9.303 2.786 -5.565 1.00 87.94 72 ALA A N 1
ATOM 558 C CA . ALA A 1 72 ? 9.866 3.847 -6.393 1.00 87.94 72 ALA A CA 1
ATOM 559 C C . ALA A 1 72 ? 10.880 4.744 -5.664 1.00 87.94 72 ALA A C 1
ATOM 561 O O . ALA A 1 72 ? 11.800 5.258 -6.299 1.00 87.94 72 ALA A O 1
ATOM 562 N N . LYS A 1 73 ? 10.710 4.938 -4.353 1.00 84.62 73 LYS A N 1
ATOM 563 C CA . LYS A 1 73 ? 11.582 5.770 -3.507 1.00 84.62 73 LYS A CA 1
ATOM 564 C C . LYS A 1 73 ? 12.754 4.995 -2.907 1.00 84.62 73 LYS A C 1
ATOM 566 O O . LYS A 1 73 ? 13.760 5.602 -2.550 1.00 84.62 73 LYS A O 1
ATOM 571 N N . THR A 1 74 ? 12.619 3.679 -2.764 1.00 74.88 74 THR A N 1
ATOM 572 C CA . THR A 1 74 ? 13.599 2.857 -2.054 1.00 74.88 74 THR A CA 1
ATOM 573 C C . THR A 1 74 ? 14.590 2.240 -3.032 1.00 74.88 74 THR A C 1
ATOM 575 O O . THR A 1 74 ? 14.286 1.263 -3.714 1.00 74.88 74 THR A O 1
ATOM 578 N N . GLU A 1 75 ? 15.820 2.748 -3.050 1.00 66.69 75 GLU A N 1
ATOM 579 C CA . GLU A 1 75 ? 16.946 1.959 -3.549 1.00 66.69 75 GLU A CA 1
ATOM 580 C C . GLU A 1 75 ? 17.310 0.905 -2.503 1.00 66.69 75 GLU A C 1
ATOM 582 O O . GLU A 1 75 ? 17.784 1.211 -1.410 1.00 66.69 75 GLU A O 1
ATOM 587 N N . THR A 1 76 ? 17.081 -0.362 -2.828 1.00 65.31 76 THR A N 1
ATOM 588 C CA . THR A 1 76 ? 17.473 -1.473 -1.962 1.00 65.31 76 THR A CA 1
ATOM 589 C C . THR A 1 76 ? 18.843 -2.004 -2.398 1.00 65.31 76 THR A C 1
ATOM 591 O O . THR A 1 76 ? 19.189 -1.952 -3.582 1.00 65.31 76 THR A O 1
ATOM 594 N N . PRO A 1 77 ? 19.640 -2.608 -1.495 1.00 61.91 77 PRO A N 1
ATOM 595 C CA . PRO A 1 77 ? 20.837 -3.356 -1.895 1.00 61.91 77 PRO A CA 1
ATOM 596 C C . PRO A 1 77 ? 20.540 -4.394 -2.985 1.00 61.91 77 PRO A C 1
ATOM 598 O O . PRO A 1 77 ? 21.399 -4.714 -3.802 1.00 61.91 77 PRO A O 1
ATOM 601 N N . PHE A 1 78 ? 19.303 -4.890 -3.009 1.00 64.94 78 PHE A N 1
ATOM 602 C CA . PHE A 1 78 ? 18.769 -5.759 -4.038 1.00 64.94 78 PHE A CA 1
ATOM 603 C C . PHE A 1 78 ? 18.617 -5.063 -5.406 1.00 64.94 78 PHE A C 1
ATOM 605 O O . PHE A 1 78 ? 19.148 -5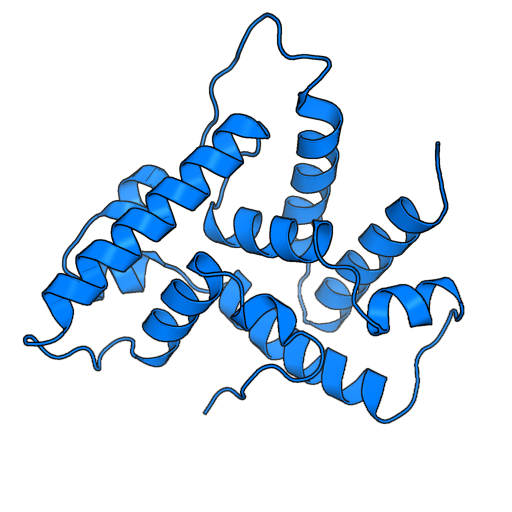.581 -6.388 1.00 64.94 78 PHE A O 1
ATOM 612 N N . SER A 1 79 ? 17.973 -3.891 -5.491 1.00 65.88 79 SER A N 1
ATOM 613 C CA . SER A 1 79 ? 17.848 -3.148 -6.758 1.00 65.88 79 SER A CA 1
ATOM 614 C C . SER A 1 79 ? 19.221 -2.751 -7.318 1.00 65.88 79 SER A C 1
ATOM 616 O O . SER A 1 79 ? 19.466 -2.911 -8.512 1.00 65.88 79 SER A O 1
ATOM 618 N N . LEU A 1 80 ? 20.161 -2.360 -6.448 1.00 65.94 80 LEU A N 1
ATOM 619 C CA . LEU A 1 80 ? 21.553 -2.061 -6.817 1.00 65.94 80 LEU A CA 1
ATOM 620 C C . LEU A 1 80 ? 22.336 -3.303 -7.281 1.00 65.94 80 LEU A C 1
ATOM 622 O O . LEU A 1 80 ? 23.167 -3.232 -8.190 1.00 65.94 80 LEU A O 1
ATOM 626 N N . ALA A 1 81 ? 22.111 -4.459 -6.651 1.00 62.72 81 ALA A N 1
ATOM 627 C CA . ALA A 1 81 ? 22.760 -5.708 -7.044 1.00 62.72 81 ALA A CA 1
ATOM 628 C C . ALA A 1 81 ? 22.236 -6.237 -8.390 1.00 62.72 81 ALA A C 1
ATOM 630 O O . ALA A 1 81 ? 23.020 -6.795 -9.161 1.00 62.72 81 ALA A O 1
ATOM 631 N N . GLN A 1 82 ? 20.947 -6.034 -8.678 1.00 62.88 82 GLN A N 1
ATOM 632 C CA . GLN A 1 82 ? 20.293 -6.400 -9.940 1.00 62.88 82 GLN A CA 1
ATOM 633 C C . GLN A 1 82 ? 20.743 -5.533 -11.113 1.00 62.88 82 GLN A C 1
ATOM 635 O O . GLN A 1 82 ? 21.026 -6.057 -12.186 1.00 62.88 82 GLN A O 1
ATOM 640 N N . GLU A 1 83 ? 20.915 -4.223 -10.916 1.00 62.69 83 GLU A N 1
ATOM 641 C CA . GLU A 1 83 ? 21.475 -3.344 -11.956 1.00 62.69 83 GLU A CA 1
ATOM 642 C C . GLU A 1 83 ? 22.820 -3.884 -12.487 1.00 62.69 83 GLU A C 1
ATOM 644 O O . GLU A 1 83 ? 23.128 -3.819 -13.677 1.00 62.69 83 GLU A O 1
ATOM 649 N N . ARG A 1 84 ? 23.604 -4.502 -11.596 1.00 62.22 84 ARG A N 1
ATOM 650 C CA . ARG A 1 84 ? 24.930 -5.055 -11.890 1.00 62.22 84 ARG A CA 1
ATOM 651 C C . ARG A 1 84 ? 24.918 -6.529 -12.321 1.00 62.22 84 ARG A C 1
ATOM 653 O O . ARG A 1 84 ? 25.967 -7.018 -12.746 1.00 62.22 84 ARG A O 1
ATOM 660 N N . ARG A 1 85 ? 23.802 -7.267 -12.201 1.00 57.16 85 ARG A N 1
ATOM 661 C CA . ARG A 1 85 ? 23.716 -8.718 -12.489 1.00 57.16 85 ARG A CA 1
ATOM 662 C C . ARG A 1 85 ? 22.344 -9.121 -13.041 1.00 57.16 85 ARG A C 1
ATOM 664 O O . ARG A 1 85 ? 21.336 -8.878 -12.405 1.00 57.16 85 ARG A O 1
ATOM 671 N N . LYS A 1 86 ? 22.322 -9.851 -14.165 1.00 56.78 86 LYS A N 1
ATOM 672 C CA . LYS A 1 86 ? 21.081 -10.346 -14.805 1.00 56.78 86 LYS A CA 1
ATOM 673 C C . LYS A 1 86 ? 20.350 -11.459 -14.039 1.00 56.78 86 LYS A C 1
ATOM 675 O O . LYS A 1 86 ? 19.161 -11.640 -14.256 1.00 56.78 86 LYS A O 1
ATOM 680 N N . GLU A 1 87 ? 21.042 -12.206 -13.179 1.00 59.47 87 GLU A N 1
ATOM 681 C CA . GLU A 1 87 ? 20.455 -13.276 -12.364 1.00 59.47 87 GLU A CA 1
ATOM 682 C C . GLU A 1 87 ? 20.991 -13.172 -10.932 1.00 59.47 87 GLU A C 1
ATOM 684 O O . GLU A 1 87 ? 22.206 -13.208 -10.702 1.00 59.47 87 GLU A O 1
ATOM 689 N N . LEU A 1 88 ? 20.087 -13.015 -9.960 1.00 62.56 88 LEU A N 1
ATOM 690 C CA . LEU A 1 88 ? 20.423 -13.114 -8.543 1.00 62.56 88 LEU A CA 1
ATOM 691 C C . LEU A 1 88 ? 20.090 -14.514 -8.029 1.00 62.56 88 LEU A C 1
ATOM 693 O O . LEU A 1 88 ? 18.925 -14.890 -7.913 1.00 62.56 88 LEU A O 1
ATOM 697 N N . ASP A 1 89 ? 21.134 -15.242 -7.650 1.00 70.50 89 ASP A N 1
ATOM 698 C CA . ASP A 1 89 ? 21.062 -16.482 -6.879 1.00 70.50 89 ASP A CA 1
ATOM 699 C C . ASP A 1 89 ? 21.666 -16.264 -5.475 1.00 70.50 89 ASP A C 1
ATOM 701 O O . ASP A 1 89 ? 22.353 -15.270 -5.210 1.00 70.50 89 ASP A O 1
ATOM 705 N N . GLY A 1 90 ? 21.401 -17.185 -4.554 1.00 80.19 90 GLY A N 1
ATOM 706 C CA . GLY A 1 90 ? 21.946 -17.202 -3.202 1.00 80.19 90 GLY A CA 1
ATOM 707 C C . GLY A 1 90 ? 20.968 -16.734 -2.123 1.00 80.19 90 GLY A C 1
ATOM 708 O O . GLY A 1 90 ? 19.763 -16.600 -2.326 1.00 80.19 90 GLY A O 1
ATOM 709 N N . THR A 1 91 ? 21.489 -16.539 -0.910 1.00 85.88 91 THR A N 1
ATOM 710 C CA . THR A 1 91 ? 20.676 -16.262 0.288 1.00 85.88 91 THR A CA 1
ATOM 711 C C . THR A 1 91 ? 19.876 -14.968 0.176 1.00 85.88 91 THR A C 1
ATOM 713 O O . THR A 1 91 ? 18.691 -14.978 0.480 1.00 85.88 91 THR A O 1
ATOM 716 N N . LEU A 1 92 ? 20.484 -13.882 -0.313 1.00 82.25 92 LEU A N 1
ATOM 717 C CA . LEU A 1 92 ? 19.790 -12.597 -0.452 1.00 82.25 92 LEU A CA 1
ATOM 718 C C . LEU A 1 92 ? 18.613 -12.680 -1.436 1.00 82.25 92 LEU A C 1
ATOM 720 O O . LEU A 1 92 ? 17.563 -12.115 -1.165 1.00 82.25 92 LEU A O 1
ATOM 724 N N . SER A 1 93 ? 18.769 -13.425 -2.537 1.00 82.50 93 SER A N 1
ATOM 725 C CA . SER A 1 93 ? 17.696 -13.638 -3.519 1.00 82.50 93 SER A CA 1
ATOM 726 C C . SER A 1 93 ? 16.490 -14.342 -2.887 1.00 82.50 93 SER A C 1
ATOM 728 O O . SER A 1 93 ? 15.358 -13.899 -3.053 1.00 82.50 93 SER A O 1
ATOM 730 N N . ARG A 1 94 ? 16.732 -15.384 -2.075 1.00 86.56 94 ARG A N 1
ATOM 731 C CA . ARG A 1 94 ? 15.673 -16.095 -1.335 1.00 86.56 94 ARG A CA 1
ATOM 732 C C . ARG A 1 94 ? 14.950 -15.192 -0.334 1.00 86.56 94 ARG A C 1
ATOM 734 O O . ARG A 1 94 ? 13.731 -15.128 -0.365 1.00 86.56 94 ARG A O 1
ATOM 741 N N . VAL A 1 95 ? 15.697 -14.434 0.469 1.00 88.25 95 VAL A N 1
ATOM 742 C CA . VAL A 1 95 ? 15.118 -13.504 1.455 1.00 88.25 95 VAL A CA 1
ATOM 743 C C . VAL A 1 95 ? 14.259 -12.426 0.785 1.00 88.25 95 VAL A C 1
ATOM 745 O O . VAL A 1 95 ? 13.193 -12.089 1.286 1.00 88.25 95 VAL A O 1
ATOM 748 N N . VAL A 1 96 ? 14.683 -11.905 -0.370 1.00 86.38 96 VAL A N 1
ATOM 749 C CA . VAL A 1 96 ? 13.881 -10.933 -1.131 1.00 86.38 96 VAL A CA 1
ATOM 750 C C . VAL A 1 96 ? 12.582 -11.556 -1.635 1.00 86.38 96 VAL A C 1
ATOM 752 O O . VAL A 1 96 ? 11.543 -10.907 -1.564 1.00 86.38 96 VAL A O 1
ATOM 755 N N . LYS A 1 97 ? 12.610 -12.804 -2.119 1.00 86.88 97 LYS A N 1
ATOM 756 C CA . LYS A 1 97 ? 11.388 -13.501 -2.544 1.00 86.88 97 LYS A CA 1
ATOM 757 C C . LYS A 1 97 ? 10.410 -13.690 -1.379 1.00 86.88 97 LYS A C 1
ATOM 759 O O . LYS A 1 97 ? 9.236 -13.373 -1.547 1.00 86.88 97 LYS A O 1
ATOM 764 N N . ASP A 1 98 ? 10.894 -14.103 -0.209 1.00 90.12 98 ASP A N 1
ATOM 765 C CA . ASP A 1 98 ? 10.064 -14.271 0.996 1.00 90.12 98 ASP A CA 1
ATOM 766 C C . ASP A 1 98 ? 9.410 -12.941 1.433 1.00 90.12 98 ASP A C 1
ATOM 768 O O . ASP A 1 98 ? 8.209 -12.873 1.723 1.00 90.12 98 ASP A O 1
ATOM 772 N N . ASP A 1 99 ? 10.175 -11.845 1.421 1.00 92.19 99 ASP A N 1
ATOM 773 C CA . ASP A 1 99 ? 9.649 -10.507 1.709 1.00 92.19 99 ASP A CA 1
ATOM 774 C C . ASP A 1 99 ? 8.597 -10.080 0.674 1.00 92.19 99 ASP A C 1
ATOM 776 O O . ASP A 1 99 ? 7.567 -9.503 1.027 1.00 92.19 99 ASP A O 1
ATOM 780 N N . LEU A 1 100 ? 8.811 -10.386 -0.607 1.00 91.69 100 LEU A N 1
ATOM 781 C CA . LEU A 1 100 ? 7.875 -10.046 -1.678 1.00 91.69 100 LEU A CA 1
ATOM 782 C C . LEU A 1 100 ? 6.581 -10.852 -1.632 1.00 91.69 100 LEU A C 1
ATOM 784 O O . LEU A 1 100 ? 5.538 -10.315 -1.997 1.00 91.69 100 LEU A O 1
ATOM 788 N N . GLU A 1 101 ? 6.597 -12.089 -1.139 1.00 93.62 101 GLU A N 1
ATOM 789 C CA . GLU A 1 101 ? 5.360 -12.814 -0.827 1.00 93.62 101 GLU A CA 1
ATOM 790 C C . GLU A 1 101 ? 4.544 -12.073 0.240 1.00 93.62 101 GLU A C 1
ATOM 792 O O . GLU A 1 101 ? 3.321 -11.928 0.119 1.00 93.62 101 GLU A O 1
ATOM 797 N N . THR A 1 102 ? 5.224 -11.549 1.262 1.00 94.38 102 THR A N 1
ATOM 798 C CA . THR A 1 102 ? 4.598 -10.762 2.330 1.00 94.38 102 THR A CA 1
ATOM 799 C C . THR A 1 102 ? 4.051 -9.436 1.799 1.00 94.38 102 THR A C 1
ATOM 801 O O . THR A 1 102 ? 2.889 -9.110 2.052 1.00 94.38 102 THR A O 1
ATOM 804 N N . ILE A 1 103 ? 4.830 -8.703 0.999 1.00 94.69 103 ILE A N 1
ATOM 805 C CA . ILE A 1 103 ? 4.374 -7.458 0.371 1.00 94.69 103 ILE A CA 1
ATOM 806 C C . ILE A 1 103 ? 3.221 -7.713 -0.597 1.00 94.69 103 ILE A C 1
ATOM 808 O O . ILE A 1 103 ? 2.245 -6.972 -0.564 1.00 94.69 103 ILE A O 1
ATOM 812 N N . ARG A 1 104 ? 3.269 -8.767 -1.419 1.00 95.44 104 ARG A N 1
ATOM 813 C CA . ARG A 1 104 ? 2.177 -9.096 -2.345 1.00 95.44 104 ARG A CA 1
ATOM 814 C C . ARG A 1 104 ? 0.890 -9.431 -1.602 1.00 95.44 104 ARG A C 1
ATOM 816 O O . ARG A 1 104 ? -0.194 -9.104 -2.083 1.00 95.44 104 ARG A O 1
ATOM 823 N N . PHE A 1 105 ? 0.984 -10.057 -0.432 1.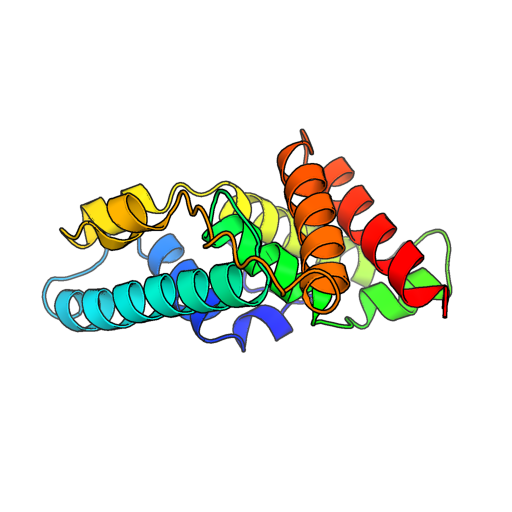00 95.81 105 PHE A N 1
ATOM 824 C CA . PHE A 1 105 ? -0.182 -10.207 0.425 1.00 95.81 105 PHE A CA 1
ATOM 825 C C . PHE A 1 105 ? -0.736 -8.855 0.874 1.00 95.81 105 PHE A C 1
ATOM 827 O O . PHE A 1 105 ? -1.932 -8.634 0.713 1.00 95.81 105 PHE A O 1
ATOM 834 N N . TYR A 1 106 ? 0.104 -7.960 1.404 1.00 96.69 106 TYR A N 1
ATOM 835 C CA . TYR A 1 106 ? -0.363 -6.639 1.822 1.00 96.69 106 TYR A CA 1
ATOM 836 C C . TYR A 1 106 ? -0.946 -5.850 0.651 1.00 96.69 106 TYR A C 1
ATOM 838 O O . TYR A 1 106 ? -2.011 -5.266 0.794 1.00 96.69 106 TYR A O 1
ATOM 846 N N . PHE A 1 107 ? -0.315 -5.897 -0.520 1.00 97.62 107 PHE A N 1
ATOM 847 C CA . PHE A 1 107 ? -0.765 -5.229 -1.741 1.00 97.62 107 PHE A CA 1
ATOM 848 C C . PHE A 1 107 ? -2.181 -5.632 -2.172 1.00 97.62 107 PHE A C 1
ATOM 850 O O . PHE A 1 107 ? -2.922 -4.825 -2.728 1.00 97.62 107 PHE A O 1
ATOM 857 N N . ASN A 1 108 ? -2.568 -6.880 -1.908 1.00 96.88 108 ASN A N 1
ATOM 858 C CA . ASN A 1 108 ? -3.891 -7.404 -2.244 1.00 96.88 108 ASN A CA 1
ATOM 859 C C . ASN A 1 108 ? -4.859 -7.418 -1.051 1.00 96.88 108 ASN A C 1
ATOM 861 O O . ASN A 1 108 ? -5.949 -7.973 -1.166 1.00 96.88 108 ASN A O 1
ATOM 865 N N . PHE A 1 109 ? -4.472 -6.855 0.095 1.00 96.81 109 PHE A N 1
ATOM 866 C CA . PHE A 1 109 ? -5.338 -6.796 1.265 1.00 96.81 109 PHE A CA 1
ATOM 867 C C . PHE A 1 109 ? -6.429 -5.733 1.074 1.00 96.81 109 PHE A C 1
ATOM 869 O O . PHE A 1 109 ? -6.137 -4.596 0.700 1.00 96.81 109 PHE A O 1
ATOM 876 N N . ASP A 1 110 ? -7.682 -6.092 1.359 1.00 95.94 110 ASP A N 1
ATOM 877 C CA . ASP A 1 110 ? -8.808 -5.158 1.321 1.00 95.94 110 ASP A CA 1
ATOM 878 C C . ASP A 1 110 ? -8.873 -4.346 2.620 1.00 95.94 110 ASP A C 1
ATOM 880 O O . ASP A 1 110 ? -9.318 -4.838 3.658 1.00 95.94 110 ASP A O 1
ATOM 884 N N . LEU A 1 111 ? -8.424 -3.088 2.572 1.00 96.75 111 LEU A N 1
ATOM 885 C CA . LEU A 1 111 ? -8.423 -2.211 3.746 1.00 96.75 111 LEU A CA 1
ATOM 886 C C . LEU A 1 111 ? -9.822 -1.819 4.230 1.00 96.75 111 LEU A C 1
ATOM 888 O O . LEU A 1 111 ? -9.920 -1.301 5.339 1.00 96.75 111 LEU A O 1
ATOM 892 N N . LYS A 1 112 ? -10.896 -2.132 3.494 1.00 95.88 112 LYS A N 1
ATOM 893 C CA . LYS A 1 112 ? -12.260 -2.009 4.029 1.00 95.88 112 LYS A CA 1
ATOM 894 C C . LYS A 1 112 ? -12.510 -2.944 5.216 1.00 95.88 112 LYS A C 1
ATOM 896 O O . LYS A 1 112 ? -13.339 -2.640 6.060 1.00 95.88 112 LYS A O 1
ATOM 901 N N . LEU A 1 113 ? -11.747 -4.032 5.344 1.00 94.62 113 LEU A N 1
ATOM 902 C CA . LEU A 1 113 ? -11.792 -4.878 6.541 1.00 94.62 113 LEU A CA 1
ATOM 903 C C . LEU A 1 113 ? -11.254 -4.147 7.783 1.00 94.62 113 LEU A C 1
ATOM 905 O O . LEU A 1 113 ? -11.702 -4.406 8.893 1.00 94.62 113 LEU A O 1
ATOM 909 N N . ILE A 1 114 ? -10.315 -3.210 7.602 1.00 95.25 114 ILE A N 1
ATOM 910 C CA . ILE A 1 114 ? -9.821 -2.369 8.700 1.00 95.25 114 ILE A CA 1
ATOM 911 C C . ILE A 1 114 ? -10.839 -1.278 9.047 1.00 95.25 114 ILE A C 1
ATOM 913 O O . ILE A 1 114 ? -11.033 -1.002 10.227 1.00 95.25 114 ILE A O 1
ATOM 917 N N . ASP A 1 115 ? -11.518 -0.700 8.048 1.00 95.62 115 ASP A N 1
ATOM 918 C CA . ASP A 1 115 ? -12.674 0.184 8.276 1.00 95.62 115 ASP A CA 1
ATOM 919 C C . ASP A 1 115 ? -13.728 -0.513 9.160 1.00 95.62 115 ASP A C 1
ATOM 921 O O . ASP A 1 115 ? -14.181 0.063 10.148 1.00 95.62 115 ASP A O 1
ATOM 925 N N . GLU A 1 116 ? -14.075 -1.766 8.840 1.00 93.88 116 GLU A N 1
ATOM 926 C CA . GLU A 1 116 ? -15.034 -2.577 9.604 1.00 93.88 116 GLU A CA 1
ATOM 927 C C . GLU A 1 116 ? -14.573 -2.820 11.050 1.00 93.88 116 GLU A C 1
ATOM 929 O O . GLU A 1 116 ? -15.330 -2.545 11.983 1.00 93.88 116 GLU A O 1
ATOM 934 N N . ASP A 1 117 ? -13.331 -3.274 11.250 1.00 92.12 117 ASP A N 1
ATOM 935 C CA . ASP A 1 117 ? -12.766 -3.535 12.583 1.00 92.12 117 ASP A CA 1
ATOM 936 C C . ASP A 1 117 ? -12.723 -2.26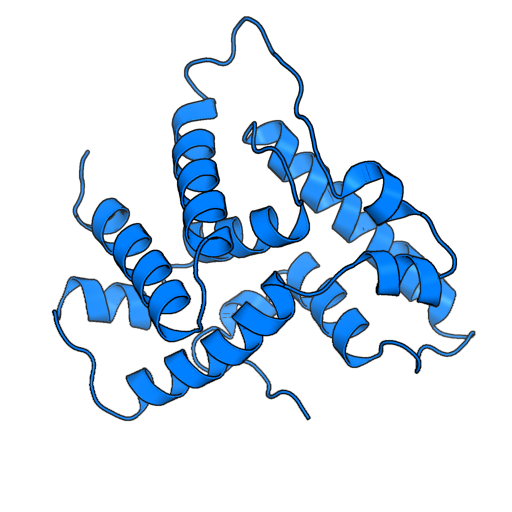9 13.460 1.00 92.12 117 ASP A C 1
ATOM 938 O O . ASP A 1 117 ? -12.971 -2.308 14.672 1.00 92.12 117 ASP A O 1
ATOM 942 N N . LEU A 1 118 ? -12.410 -1.124 12.850 1.00 94.00 118 LEU A N 1
ATOM 943 C CA . LEU A 1 118 ? -12.288 0.161 13.536 1.00 94.00 118 LEU A CA 1
ATOM 944 C C . LEU A 1 118 ? -13.609 0.940 13.621 1.00 94.00 118 LEU A C 1
ATOM 946 O O . LEU A 1 118 ? -13.652 1.951 14.321 1.00 94.00 118 LEU A O 1
ATOM 950 N N . GLU A 1 119 ? -14.680 0.454 12.987 1.00 94.44 119 GLU A N 1
ATOM 951 C CA . GLU A 1 119 ? -15.990 1.117 12.877 1.00 94.44 119 GLU A CA 1
ATOM 952 C C . GLU A 1 119 ? -15.901 2.534 12.275 1.00 94.44 119 GLU A C 1
ATOM 954 O O . GLU A 1 119 ? -16.518 3.487 12.758 1.00 94.44 119 GLU A O 1
ATOM 959 N N . VAL A 1 120 ? -15.125 2.672 11.198 1.00 95.94 120 VAL A N 1
ATOM 960 C CA . VAL A 1 120 ? -14.953 3.916 10.426 1.00 95.94 120 VAL A CA 1
ATOM 961 C C . VAL A 1 120 ? -15.196 3.676 8.933 1.00 95.94 120 VAL A C 1
ATOM 963 O O . VAL A 1 120 ? -15.478 2.561 8.512 1.00 95.94 120 VAL A O 1
ATOM 966 N N . ASP A 1 121 ? -15.130 4.731 8.121 1.00 97.19 121 ASP A N 1
ATOM 967 C CA . ASP A 1 121 ? -15.354 4.675 6.670 1.00 97.19 121 ASP A CA 1
ATOM 968 C C . ASP A 1 121 ? -14.242 5.367 5.861 1.00 97.19 121 ASP A C 1
ATOM 970 O O . ASP A 1 121 ? -14.469 5.852 4.748 1.00 97.19 121 ASP A O 1
ATOM 974 N N . ALA A 1 122 ? -13.031 5.454 6.419 1.00 97.06 122 ALA A N 1
ATOM 975 C CA . ALA A 1 122 ? -11.945 6.229 5.833 1.00 97.06 122 ALA A CA 1
ATOM 976 C C . ALA A 1 122 ? -11.527 5.669 4.465 1.00 97.06 122 ALA A C 1
ATOM 978 O O . ALA A 1 122 ? -11.497 6.408 3.474 1.00 97.06 122 ALA A O 1
ATOM 979 N N . PHE A 1 123 ? -11.248 4.367 4.371 1.00 97.50 123 PHE A N 1
ATOM 980 C CA . PHE A 1 123 ? -10.824 3.762 3.107 1.00 97.50 123 PHE A CA 1
ATOM 981 C C . PHE A 1 123 ? -11.999 3.514 2.158 1.00 97.50 123 PHE A C 1
ATOM 983 O O . PHE A 1 123 ? -11.835 3.581 0.943 1.00 97.50 123 PHE A O 1
ATOM 990 N N . ALA A 1 124 ? -13.214 3.330 2.666 1.00 96.81 124 ALA A N 1
ATOM 991 C CA . ALA A 1 124 ? -14.425 3.309 1.857 1.00 96.81 124 ALA A CA 1
ATOM 992 C C . ALA A 1 124 ? -14.642 4.635 1.107 1.00 96.81 124 ALA A C 1
ATOM 994 O O . ALA A 1 124 ? -15.125 4.619 -0.026 1.00 96.81 124 ALA A O 1
ATOM 995 N N . ARG A 1 125 ? -14.263 5.770 1.711 1.00 95.38 125 ARG A N 1
ATOM 996 C CA . ARG A 1 125 ? -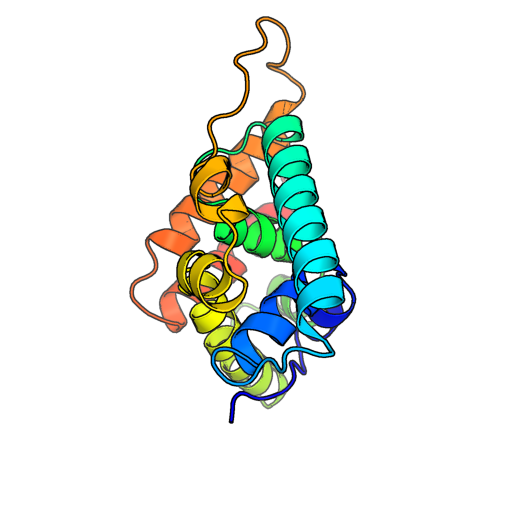14.405 7.110 1.119 1.00 95.38 125 ARG A CA 1
ATOM 997 C C . ARG A 1 125 ? -13.262 7.506 0.194 1.00 95.38 125 ARG A C 1
ATOM 999 O O . ARG A 1 125 ? -13.519 8.164 -0.809 1.00 95.38 125 ARG A O 1
ATOM 1006 N N . PHE A 1 126 ? -12.027 7.155 0.544 1.00 94.38 126 PHE A N 1
ATOM 1007 C CA . PHE A 1 126 ? -10.835 7.616 -0.178 1.00 94.38 126 PHE A CA 1
ATOM 1008 C C . PHE A 1 126 ? -10.121 6.526 -0.975 1.00 94.38 126 PHE A C 1
ATOM 1010 O O . PHE A 1 126 ? -9.315 6.844 -1.841 1.00 94.38 126 PHE A O 1
ATOM 1017 N N . GLY A 1 127 ? -10.382 5.252 -0.684 1.00 95.69 127 GLY A N 1
ATOM 1018 C CA . GLY A 1 127 ? -9.562 4.133 -1.135 1.00 95.69 127 GLY A CA 1
ATOM 1019 C C . GLY A 1 127 ? -9.514 3.954 -2.646 1.00 95.69 127 GLY A C 1
ATOM 1020 O O . GLY A 1 127 ? -8.472 3.541 -3.137 1.00 95.69 127 GLY A O 1
ATOM 1021 N N . ASP A 1 128 ? -10.587 4.279 -3.373 1.00 97.62 128 ASP A N 1
ATOM 1022 C CA . ASP A 1 128 ? -10.595 4.374 -4.839 1.00 97.62 128 ASP A CA 1
ATOM 1023 C C . ASP A 1 128 ? -10.518 5.851 -5.244 1.00 97.62 128 ASP A C 1
ATOM 1025 O O . ASP A 1 128 ? -11.526 6.558 -5.279 1.00 97.62 128 ASP A O 1
ATOM 1029 N N . TYR A 1 129 ? -9.294 6.338 -5.438 1.00 97.06 129 TYR A N 1
ATOM 1030 C CA . TYR A 1 129 ? -9.006 7.764 -5.540 1.00 97.06 129 TYR A CA 1
ATOM 1031 C C . TYR A 1 129 ? -9.052 8.264 -6.985 1.00 97.06 129 TYR A C 1
ATOM 1033 O O . TYR A 1 129 ? -8.460 7.653 -7.876 1.00 97.06 129 TYR A O 1
ATOM 1041 N N . ASP A 1 130 ? -9.687 9.414 -7.214 1.00 94.88 130 ASP A N 1
ATOM 1042 C CA . ASP A 1 130 ? -9.658 10.130 -8.495 1.00 94.88 130 ASP A CA 1
ATOM 1043 C C . ASP A 1 130 ? -9.109 11.548 -8.269 1.00 94.88 130 ASP A C 1
ATOM 1045 O O . ASP A 1 130 ? -9.783 12.361 -7.626 1.00 94.88 130 ASP A O 1
ATOM 1049 N N . PRO A 1 131 ? -7.885 11.850 -8.739 1.00 92.12 131 PRO A N 1
ATOM 1050 C CA . PRO A 1 131 ? -7.236 13.121 -8.467 1.00 92.12 131 PRO A CA 1
ATOM 1051 C C . PRO A 1 131 ? -7.812 14.271 -9.299 1.00 92.12 131 PRO A C 1
ATOM 1053 O O . PRO A 1 131 ? -8.345 14.080 -10.400 1.00 92.12 131 PRO A O 1
ATOM 1056 N N . LEU A 1 132 ? -7.642 15.513 -8.838 1.00 88.25 132 LEU A N 1
ATOM 1057 C CA . LEU A 1 132 ? -8.174 16.668 -9.562 1.00 88.25 132 LEU A CA 1
ATOM 1058 C C . LEU A 1 132 ? -7.505 16.867 -10.938 1.00 88.25 132 LEU A C 1
ATOM 1060 O O . LEU A 1 132 ? -6.282 16.813 -11.147 1.00 88.25 132 LEU A O 1
ATOM 1064 N N . ARG A 1 133 ? -8.336 17.201 -11.931 1.00 76.50 133 ARG A N 1
ATOM 1065 C CA . ARG A 1 133 ? -7.886 17.561 -13.284 1.00 76.50 133 ARG A CA 1
ATOM 1066 C C . ARG A 1 133 ? -7.460 19.029 -13.342 1.00 76.50 133 ARG A C 1
ATOM 1068 O O . ARG A 1 133 ? -8.214 19.885 -13.786 1.00 76.50 133 ARG A O 1
ATOM 1075 N N . LEU A 1 134 ? -6.241 19.325 -12.895 1.00 68.50 134 LEU A N 1
ATOM 1076 C CA . LEU A 1 134 ? -5.654 20.666 -13.037 1.00 68.50 134 LEU A CA 1
ATOM 1077 C C . LEU A 1 134 ? -5.267 20.969 -14.500 1.00 68.50 134 LEU A C 1
ATOM 1079 O O . LEU A 1 134 ? -4.450 20.248 -15.077 1.00 68.50 134 LEU A O 1
ATOM 1083 N N . GLU A 1 135 ? -5.795 22.062 -15.064 1.00 58.97 135 GLU A N 1
ATOM 1084 C CA . GLU A 1 135 ? -5.595 22.494 -16.466 1.00 58.97 135 GLU A CA 1
ATOM 1085 C C . GLU A 1 135 ? -4.122 22.788 -16.837 1.00 58.97 135 GLU A C 1
ATOM 1087 O O . GLU A 1 135 ? -3.760 22.728 -18.009 1.00 58.97 135 GLU A O 1
ATOM 1092 N N . ASN A 1 136 ? -3.24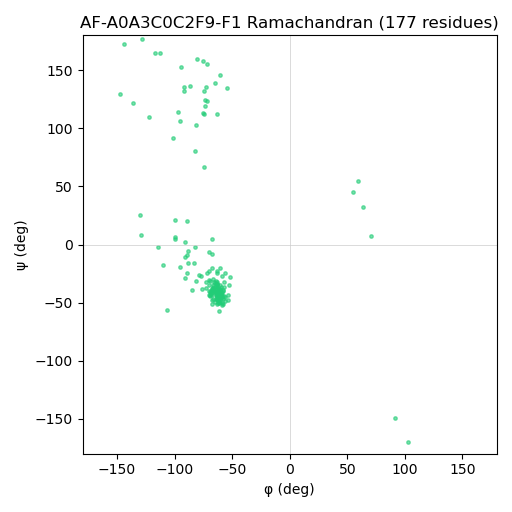7 23.033 -15.850 1.00 55.34 136 ASN A N 1
ATOM 1093 C CA . ASN A 1 136 ? -1.886 23.555 -16.068 1.00 55.34 136 ASN A CA 1
ATOM 1094 C C . ASN A 1 136 ? -0.754 22.571 -15.683 1.00 55.34 136 ASN A C 1
ATOM 1096 O O . ASN A 1 136 ? 0.421 22.886 -15.848 1.00 55.34 136 ASN A O 1
ATOM 1100 N N . GLY A 1 137 ? -1.080 21.384 -15.155 1.00 53.09 137 GLY A N 1
ATOM 1101 C CA . GLY A 1 137 ? -0.130 20.489 -14.463 1.00 53.09 137 GLY A CA 1
ATOM 1102 C C . GLY A 1 137 ? 0.616 19.469 -15.336 1.00 53.09 137 GLY A C 1
ATOM 1103 O O . GLY A 1 137 ? 1.056 18.443 -14.826 1.00 53.09 137 GLY A O 1
ATOM 1104 N N . ALA A 1 138 ? 0.714 19.682 -16.650 1.00 51.91 138 ALA A N 1
ATOM 1105 C CA . ALA A 1 138 ? 1.215 18.671 -17.592 1.00 51.91 138 ALA A CA 1
ATOM 1106 C C . ALA A 1 138 ? 2.715 18.327 -17.431 1.00 51.91 138 ALA A C 1
ATOM 1108 O O . ALA A 1 138 ? 3.138 17.260 -17.861 1.00 51.91 138 ALA A O 1
ATOM 1109 N N . LEU A 1 139 ? 3.518 19.196 -16.804 1.00 47.44 139 LEU A N 1
ATOM 1110 C CA . LEU A 1 139 ? 4.961 18.981 -16.603 1.00 47.44 139 LEU A CA 1
ATOM 1111 C C . LEU A 1 139 ? 5.300 18.274 -15.274 1.00 47.44 139 LEU A C 1
ATOM 1113 O O . LEU A 1 139 ? 6.285 17.542 -15.215 1.00 47.44 139 LEU A O 1
ATOM 1117 N N . GLU A 1 140 ? 4.478 18.438 -14.231 1.00 51.91 140 GLU A N 1
ATOM 1118 C CA . GLU A 1 140 ? 4.719 17.874 -12.887 1.00 51.91 140 GLU A CA 1
ATOM 1119 C C . GLU A 1 140 ? 4.255 16.407 -12.754 1.00 51.91 140 GLU A C 1
ATOM 1121 O O . GLU A 1 140 ? 4.715 15.686 -11.871 1.00 51.91 140 GLU A O 1
ATOM 1126 N N . ARG A 1 141 ? 3.425 15.908 -13.683 1.00 59.34 141 ARG A N 1
ATOM 1127 C CA . ARG A 1 141 ? 2.856 14.544 -13.636 1.00 59.34 141 ARG A CA 1
ATOM 1128 C C . ARG A 1 141 ? 3.672 13.455 -14.339 1.00 59.34 141 ARG A C 1
ATOM 1130 O O . ARG A 1 141 ? 3.256 12.301 -14.321 1.00 59.34 141 ARG A O 1
ATOM 1137 N N . ASN A 1 142 ? 4.840 13.752 -14.914 1.00 72.06 142 ASN A N 1
ATOM 1138 C CA . ASN A 1 142 ? 5.645 12.718 -15.586 1.00 72.06 142 ASN A CA 1
ATOM 1139 C C . ASN A 1 142 ? 6.094 11.611 -14.616 1.00 72.06 142 ASN A C 1
ATOM 1141 O O . ASN A 1 142 ? 6.015 10.429 -14.939 1.00 72.06 142 ASN A O 1
ATOM 1145 N N . ALA A 1 143 ? 6.519 11.978 -13.402 1.00 79.00 143 ALA A N 1
ATOM 1146 C CA . ALA A 1 143 ? 6.883 10.994 -12.383 1.00 79.00 143 ALA A CA 1
ATOM 1147 C C . ALA A 1 143 ? 5.662 10.197 -11.895 1.00 79.00 143 ALA A C 1
ATOM 1149 O O . ALA A 1 143 ? 5.779 8.990 -11.686 1.00 79.00 143 ALA A O 1
ATOM 1150 N N . GLY A 1 144 ? 4.512 10.864 -11.763 1.00 86.38 144 GLY A N 1
ATOM 1151 C CA . GLY A 1 144 ? 3.232 10.252 -11.416 1.00 86.38 144 GLY A CA 1
ATOM 1152 C C . GLY A 1 144 ? 2.764 9.229 -12.441 1.00 86.38 144 GLY A C 1
ATOM 1153 O O . GLY A 1 144 ? 2.436 8.114 -12.063 1.00 86.38 144 GLY A O 1
ATOM 1154 N N . HIS A 1 145 ? 2.846 9.550 -13.734 1.00 88.50 145 HIS A N 1
ATOM 1155 C CA . HIS A 1 145 ? 2.503 8.631 -14.821 1.00 88.50 145 HIS A CA 1
ATOM 1156 C C . HIS A 1 145 ? 3.344 7.350 -14.787 1.00 88.50 145 HIS A C 1
ATOM 1158 O O . HIS A 1 145 ? 2.807 6.253 -14.879 1.00 88.50 145 HIS A O 1
ATOM 1164 N N . VAL A 1 146 ? 4.660 7.471 -14.587 1.00 90.19 146 VAL A N 1
ATOM 1165 C CA . VAL A 1 146 ? 5.546 6.299 -14.486 1.00 90.19 146 VAL A CA 1
ATOM 1166 C C . VAL A 1 146 ? 5.204 5.438 -13.264 1.00 90.19 146 VAL A C 1
ATOM 1168 O O . VAL A 1 146 ? 5.310 4.216 -13.320 1.00 90.19 146 VAL A O 1
ATOM 1171 N N . VAL A 1 147 ? 4.801 6.051 -12.145 1.00 91.88 147 VAL A N 1
ATOM 1172 C CA . VAL A 1 147 ? 4.338 5.296 -10.969 1.00 91.88 147 VAL A CA 1
ATOM 1173 C C . VAL A 1 147 ? 2.956 4.686 -11.213 1.00 91.88 147 VAL A C 1
ATOM 1175 O O . VAL A 1 147 ? 2.746 3.548 -10.816 1.00 91.88 147 VAL A O 1
ATOM 1178 N N . GLN A 1 148 ? 2.045 5.370 -11.908 1.00 94.31 148 GLN A N 1
ATOM 1179 C CA . GLN A 1 148 ? 0.737 4.831 -12.288 1.00 94.31 148 GLN A CA 1
ATOM 1180 C C . GLN A 1 148 ? 0.887 3.564 -13.138 1.00 94.31 148 GLN A C 1
ATOM 1182 O O . GLN A 1 148 ? 0.323 2.528 -12.794 1.00 94.31 148 GLN A O 1
ATOM 1187 N N . GLU A 1 149 ? 1.709 3.610 -14.192 1.00 94.88 149 GLU A N 1
ATOM 1188 C CA . GLU A 1 149 ? 1.998 2.439 -15.032 1.00 94.88 149 GLU A CA 1
ATOM 1189 C C . GLU A 1 149 ? 2.574 1.278 -14.214 1.00 94.88 149 GLU A C 1
ATOM 1191 O O . GLU A 1 149 ? 2.255 0.114 -14.462 1.00 94.88 149 GLU A O 1
ATOM 1196 N N . PHE A 1 150 ? 3.403 1.589 -13.215 1.00 95.31 150 PHE A N 1
ATOM 1197 C CA . PHE A 1 150 ? 3.964 0.590 -12.317 1.00 95.31 150 PHE A CA 1
ATOM 1198 C C . PHE A 1 150 ? 2.913 -0.019 -11.382 1.00 95.31 150 PHE A C 1
ATOM 1200 O O . PHE A 1 150 ? 2.856 -1.237 -11.242 1.00 95.31 150 PHE A O 1
ATOM 1207 N N . VAL A 1 151 ? 2.035 0.792 -10.785 1.00 96.94 151 VAL A N 1
ATOM 1208 C CA . VAL A 1 151 ? 0.901 0.298 -9.985 1.00 96.94 151 VAL A CA 1
ATOM 1209 C C . VAL A 1 151 ? 0.039 -0.650 -10.815 1.00 96.94 151 VAL A C 1
ATOM 1211 O O . VAL A 1 151 ? -0.320 -1.733 -10.349 1.00 96.94 151 VAL A O 1
ATOM 1214 N N . ASP A 1 152 ? -0.264 -0.269 -12.055 1.00 97.44 152 ASP A N 1
ATOM 1215 C CA . ASP A 1 152 ? -1.087 -1.073 -12.951 1.00 97.44 152 ASP A CA 1
ATOM 1216 C C . ASP A 1 152 ? -0.386 -2.379 -13.355 1.00 97.44 152 ASP A C 1
ATOM 1218 O O . ASP A 1 152 ? -1.041 -3.422 -13.441 1.00 97.44 152 ASP A O 1
ATOM 1222 N N . SER A 1 153 ? 0.938 -2.378 -13.545 1.00 97.38 153 SER A N 1
ATOM 1223 C CA . SER A 1 153 ? 1.679 -3.611 -13.834 1.00 97.38 153 SER A CA 1
ATOM 1224 C C . SER A 1 153 ? 1.711 -4.562 -12.632 1.00 97.38 153 SER A C 1
ATOM 1226 O O . SER A 1 153 ? 1.434 -5.753 -12.791 1.00 97.38 153 SER A O 1
ATOM 1228 N N . LEU A 1 154 ? 1.916 -4.037 -11.418 1.00 97.38 154 LEU A N 1
ATOM 1229 C CA . LEU A 1 154 ? 1.832 -4.810 -10.175 1.00 97.38 154 LEU A CA 1
ATOM 1230 C C . LEU A 1 154 ? 0.437 -5.408 -9.958 1.00 97.38 154 LEU A C 1
ATOM 1232 O O . LEU A 1 154 ? 0.320 -6.574 -9.581 1.00 97.38 154 LEU A O 1
ATOM 1236 N N . ARG A 1 155 ? -0.627 -4.639 -10.226 1.00 96.88 155 ARG A N 1
ATOM 1237 C CA . ARG A 1 155 ? -2.020 -5.100 -10.090 1.00 96.88 155 ARG A CA 1
ATOM 1238 C C . ARG A 1 155 ? -2.349 -6.247 -11.044 1.00 96.88 155 ARG A C 1
ATOM 1240 O O . ARG A 1 155 ? -3.106 -7.144 -10.684 1.00 96.88 155 ARG A O 1
ATOM 1247 N N . ASN A 1 156 ? -1.767 -6.235 -12.240 1.00 96.94 156 ASN A N 1
ATOM 1248 C CA . ASN A 1 156 ? -1.973 -7.273 -13.247 1.00 96.94 156 ASN A CA 1
ATOM 1249 C C . ASN A 1 156 ? -1.096 -8.521 -13.037 1.00 96.94 156 ASN A C 1
ATOM 1251 O O . ASN A 1 156 ? -1.230 -9.485 -13.792 1.00 96.94 156 ASN A O 1
ATOM 1255 N N . ALA A 1 157 ? -0.222 -8.542 -12.025 1.00 96.88 157 ALA A N 1
ATOM 1256 C CA . ALA A 1 157 ? 0.651 -9.677 -11.752 1.00 96.88 157 ALA A CA 1
ATOM 1257 C C . ALA A 1 157 ? -0.111 -10.862 -11.100 1.00 96.88 157 ALA A C 1
ATOM 1259 O O . ALA A 1 157 ? -0.527 -10.778 -9.934 1.00 96.88 157 ALA A O 1
ATOM 1260 N N . PRO A 1 158 ? -0.257 -12.011 -11.795 1.00 94.31 158 PRO A N 1
ATOM 1261 C CA . PRO A 1 158 ? -1.084 -13.130 -11.333 1.00 94.31 158 PRO A CA 1
ATOM 1262 C C . PRO A 1 158 ? -0.479 -13.893 -10.147 1.00 94.31 158 PRO A C 1
ATOM 1264 O O . PRO A 1 158 ? -1.210 -14.485 -9.349 1.00 94.31 158 PRO A O 1
ATOM 1267 N N . ASP A 1 159 ? 0.839 -13.835 -9.977 1.00 93.38 159 ASP A N 1
ATOM 1268 C CA . ASP A 1 159 ? 1.591 -14.541 -8.941 1.00 93.38 159 ASP A CA 1
ATOM 1269 C C . ASP A 1 159 ? 2.776 -13.706 -8.428 1.00 93.38 159 ASP A C 1
ATOM 1271 O O . ASP A 1 159 ? 3.061 -12.612 -8.925 1.00 93.38 159 ASP A O 1
ATOM 1275 N N . THR A 1 160 ? 3.439 -14.200 -7.378 1.00 90.25 160 THR A N 1
ATOM 1276 C CA . THR A 1 160 ? 4.591 -13.522 -6.765 1.00 90.25 160 THR A CA 1
ATOM 1277 C C . THR A 1 160 ? 5.774 -13.402 -7.722 1.00 90.25 160 THR A C 1
ATOM 1279 O O . THR A 1 160 ? 6.470 -12.393 -7.682 1.00 90.25 160 THR A O 1
ATOM 1282 N N . GLU A 1 161 ? 5.996 -14.377 -8.607 1.00 89.88 161 GLU A N 1
ATOM 1283 C CA . GLU A 1 161 ? 7.132 -14.339 -9.535 1.00 89.88 161 GLU A CA 1
ATOM 1284 C C . GLU A 1 161 ? 6.948 -13.232 -10.582 1.00 89.88 161 GLU A C 1
ATOM 1286 O O . GLU A 1 161 ? 7.877 -12.476 -10.859 1.00 89.88 161 GLU A O 1
ATOM 1291 N N . THR A 1 162 ? 5.732 -13.067 -11.105 1.00 93.06 162 THR A N 1
ATOM 1292 C CA . THR A 1 162 ? 5.406 -11.971 -12.024 1.00 93.06 162 THR A CA 1
ATOM 1293 C C . THR A 1 162 ? 5.456 -10.623 -11.307 1.00 93.06 162 THR A C 1
ATOM 1295 O O . THR A 1 162 ? 6.023 -9.671 -11.835 1.00 93.06 162 THR A O 1
ATOM 1298 N N . PHE A 1 163 ? 4.938 -10.545 -10.075 1.00 93.50 163 PHE A N 1
ATOM 1299 C CA . PHE A 1 163 ? 4.984 -9.327 -9.253 1.00 93.50 163 PHE A CA 1
ATOM 1300 C C . PHE A 1 163 ? 6.430 -8.879 -9.014 1.00 93.50 163 PHE A C 1
ATOM 1302 O O . PHE A 1 163 ? 6.777 -7.711 -9.174 1.00 93.50 163 PHE A O 1
ATOM 1309 N N . TYR A 1 164 ? 7.300 -9.840 -8.711 1.00 89.50 164 TYR A N 1
ATOM 1310 C CA . TYR A 1 164 ? 8.733 -9.630 -8.596 1.00 89.50 164 TYR A CA 1
ATOM 1311 C C . TYR A 1 164 ? 9.370 -9.151 -9.908 1.00 89.50 164 TYR A C 1
ATOM 1313 O O . TYR A 1 164 ? 10.146 -8.193 -9.903 1.00 89.50 164 TYR A O 1
ATOM 1321 N N . GLY A 1 165 ? 9.019 -9.778 -11.034 1.00 89.00 165 GLY A N 1
ATOM 1322 C CA . GLY A 1 165 ? 9.485 -9.383 -12.364 1.00 89.00 165 GLY A CA 1
ATOM 1323 C C . GLY A 1 165 ? 9.128 -7.938 -12.725 1.00 89.00 165 GLY A C 1
ATOM 1324 O O . GLY A 1 165 ? 9.964 -7.222 -13.277 1.00 89.00 165 GLY A O 1
ATOM 1325 N N . GLU A 1 166 ? 7.933 -7.475 -12.359 1.00 92.38 166 GLU A N 1
ATOM 1326 C CA . GLU A 1 166 ? 7.503 -6.090 -12.588 1.00 92.38 166 GLU A CA 1
ATOM 1327 C C . GLU A 1 166 ? 8.291 -5.079 -11.738 1.00 92.38 166 GLU A C 1
ATOM 1329 O O . GLU A 1 166 ? 8.722 -4.048 -12.258 1.00 92.38 166 GLU A O 1
ATOM 1334 N N . ILE A 1 167 ? 8.582 -5.392 -10.468 1.00 89.88 167 ILE A N 1
ATOM 1335 C CA . ILE A 1 167 ? 9.452 -4.562 -9.608 1.00 89.88 167 ILE A CA 1
ATOM 1336 C C . ILE A 1 167 ? 10.858 -4.455 -10.205 1.00 89.88 167 ILE A C 1
ATOM 1338 O O . ILE A 1 167 ? 11.432 -3.367 -10.302 1.00 89.88 167 ILE A O 1
ATOM 1342 N N . LEU A 1 168 ? 11.414 -5.585 -10.645 1.00 84.69 168 LEU A N 1
ATOM 1343 C CA . LEU A 1 168 ? 12.719 -5.628 -11.298 1.00 84.69 168 LEU A CA 1
ATOM 1344 C C . LEU A 1 168 ? 12.755 -4.781 -12.566 1.00 84.69 168 LEU A C 1
ATOM 1346 O O . LEU A 1 168 ? 13.680 -3.992 -12.767 1.00 84.69 168 LEU A O 1
ATOM 1350 N N . ARG A 1 169 ? 11.738 -4.932 -13.414 1.00 86.44 169 ARG A N 1
ATOM 1351 C CA . ARG A 1 169 ? 11.607 -4.180 -14.657 1.00 86.44 169 ARG A CA 1
ATOM 1352 C C . ARG A 1 169 ? 11.525 -2.680 -14.390 1.00 86.44 169 ARG A C 1
ATOM 1354 O O . ARG A 1 169 ? 12.207 -1.916 -15.074 1.00 86.44 169 ARG A O 1
ATOM 1361 N N . PHE A 1 170 ? 10.749 -2.268 -13.390 1.00 87.44 170 PHE A N 1
ATOM 1362 C CA . PHE A 1 170 ? 10.638 -0.870 -12.986 1.00 87.44 170 PHE A CA 1
ATOM 1363 C C . PHE A 1 170 ? 12.002 -0.281 -12.592 1.00 87.44 170 PHE A C 1
ATOM 1365 O O . PHE A 1 170 ? 12.412 0.750 -13.134 1.00 87.44 170 PHE A O 1
ATOM 1372 N N . HIS A 1 171 ? 12.746 -0.959 -11.711 1.00 82.50 171 HIS A N 1
ATOM 1373 C CA . HIS A 1 171 ? 14.069 -0.494 -11.287 1.00 82.50 171 HIS A CA 1
ATOM 1374 C C . HIS A 1 171 ? 15.103 -0.524 -12.416 1.00 82.50 171 HIS A C 1
ATOM 1376 O O . HIS A 1 171 ? 15.936 0.374 -12.486 1.00 82.50 171 HIS A O 1
ATOM 1382 N N . TYR A 1 172 ? 15.040 -1.498 -13.327 1.00 78.56 172 TYR A N 1
ATOM 1383 C CA . TYR A 1 172 ? 15.928 -1.550 -14.489 1.00 78.56 172 TYR A CA 1
ATOM 1384 C C . TYR A 1 172 ? 15.725 -0.345 -15.421 1.00 78.56 172 TYR A C 1
ATOM 1386 O O . TYR A 1 172 ? 16.692 0.311 -15.811 1.00 78.56 172 TYR A O 1
ATOM 1394 N N . ILE A 1 173 ? 14.468 -0.009 -15.735 1.00 78.31 173 ILE A N 1
ATOM 1395 C CA . ILE A 1 173 ? 14.137 1.148 -16.579 1.00 78.31 173 ILE A CA 1
ATOM 1396 C C . ILE A 1 173 ? 14.593 2.450 -15.904 1.00 78.31 173 ILE A C 1
ATOM 1398 O O . ILE A 1 173 ? 15.224 3.279 -16.556 1.00 78.31 173 ILE A O 1
ATOM 1402 N N . ARG A 1 174 ? 14.347 2.604 -14.595 1.00 75.06 174 ARG A N 1
ATOM 1403 C CA . ARG A 1 174 ? 14.752 3.787 -13.813 1.00 75.06 174 ARG A CA 1
ATOM 1404 C C . ARG A 1 174 ? 16.275 3.918 -13.644 1.00 75.06 174 ARG A C 1
ATOM 1406 O O . ARG A 1 174 ? 16.794 5.019 -13.787 1.00 75.06 174 ARG A O 1
ATOM 1413 N N . GLY A 1 175 ? 16.978 2.822 -13.348 1.00 62.75 175 GLY A N 1
ATOM 1414 C CA . GLY A 1 175 ? 18.420 2.796 -13.063 1.00 62.75 175 GLY A CA 1
ATOM 1415 C C . GLY A 1 175 ? 19.310 2.911 -14.303 1.00 62.75 175 GLY A C 1
ATOM 1416 O O . GLY A 1 175 ? 20.395 3.473 -14.227 1.00 62.75 175 GLY A O 1
ATOM 1417 N N . SER A 1 176 ? 18.832 2.477 -15.476 1.00 51.91 176 SER A N 1
ATOM 1418 C CA . SER A 1 176 ? 19.581 2.574 -16.743 1.00 51.91 176 SER A CA 1
ATOM 1419 C C . SER A 1 176 ? 19.807 4.001 -17.272 1.00 51.91 176 SER A C 1
ATOM 1421 O O . SER A 1 176 ? 20.369 4.156 -18.355 1.00 51.91 176 SER A O 1
ATOM 1423 N N . GLY A 1 177 ? 19.410 5.039 -16.525 1.00 42.41 177 GLY A N 1
ATOM 1424 C CA . GLY A 1 177 ? 19.731 6.424 -16.854 1.00 42.41 177 GLY A CA 1
ATOM 1425 C C . GLY A 1 177 ? 19.211 6.843 -18.227 1.00 42.41 177 GLY A C 1
ATOM 1426 O O . GLY A 1 177 ? 19.979 7.336 -19.046 1.00 42.41 177 GLY A O 1
ATOM 1427 N N . GLN A 1 178 ? 17.911 6.680 -18.498 1.00 36.69 178 GLN A N 1
ATOM 1428 C CA . GLN A 1 178 ? 17.273 7.485 -19.548 1.00 36.69 178 GLN A CA 1
ATOM 1429 C C . GLN A 1 178 ? 17.071 8.926 -19.045 1.00 36.69 178 GLN A C 1
ATOM 1431 O O . GLN A 1 178 ? 15.942 9.363 -18.832 1.00 36.69 178 GLN A O 1
ATOM 1436 N N . TYR A 1 179 ? 18.186 9.630 -18.834 1.00 36.81 179 TYR A N 1
ATOM 1437 C CA . TYR A 1 179 ? 18.306 11.082 -18.698 1.00 36.81 179 TYR A CA 1
ATOM 1438 C C . TYR A 1 179 ? 19.611 11.535 -19.353 1.00 36.81 179 TYR A C 1
ATOM 1440 O O . TYR A 1 179 ? 20.656 10.908 -19.071 1.00 36.81 179 TYR A O 1
#

Nearest PDB structures (foldseek):
  2v57-assembly2_D  TM=2.306E-01  e=1.782E+00  Mycolicibacterium smegmatis
  5ic0-assembly1_A  TM=2.110E-01  e=6.116E+00  Mus musculus

Secondary structure (DSSP, 8-state):
-PPPPSSSGGGGGSHHHHHHHHHHHHTT---HHHHHHHHHHHHHHHHHHHHHHHHHT--EEHHHHHHHHHHHH---HHHHHHHT-S---SHHHHHHHHHHHHHHHHHT--THHHHHHHT--HHHHHSEE-----TT-TTTTHHHHHHHHHHHHHHT--SHHHHHHHHHHHHHHHHTT--

Sequence (179 aa):
MKAELMALREFEKDEVFSCISGLIKSAGQIDDGYKQEAVSWYCDSVCRMAEAAEMMGICGNLWQSWLAMLFAKTETPFSLAQERRKELDGTLSRVVKDDLETIRFYFNFDLKLIDEDLEVDAFARFGDYDPLRLENGALERNAGHVVQEFVDSLRNAPDTETFYGEILRFHYIRGSGQY

Foldseek 3Di:
DQDQQDQLNVLCVDLLSVLLVVLVVCQPPDDPVCLVVNVVSNLVSLVVLQVVCQQQQAFFFSQLLVLLVSLVPDDTPVLVVCLVDVDDDDDSVVSVLSNLVVVLVSSPDDCVSSCVRSVHCRCVVPRGHGHDDDPPCPPSNPVSVLSNVLSVQCVPQPDSVSNVVSSSVSSNVVVVPPD

Radius of gyration: 16.98 Å; Cα contacts (8 Å, |Δi|>4): 175; chains: 1; bounding box: 41×41×44 Å

Mean predicted aligned error: 6.06 Å